Protein AF-A0A7V6XK12-F1 (afdb_monomer)

Solvent-accessible surface area (backbone atoms only — not comparable to full-atom values): 16814 Å² total; per-residue (Å²): 139,78,84,86,84,86,80,90,87,80,82,87,82,75,88,86,79,76,94,76,84,83,86,74,92,72,81,77,65,84,75,70,48,75,64,56,51,50,56,52,49,53,57,46,53,54,44,57,72,46,73,78,42,92,51,61,40,81,75,47,76,50,75,48,76,26,97,96,39,45,35,33,45,33,34,33,26,44,71,93,52,94,51,42,43,41,32,44,33,34,68,78,81,69,47,75,42,73,49,93,56,47,37,64,50,43,85,68,45,77,81,39,86,50,36,37,33,24,44,26,42,28,42,83,66,68,78,28,36,31,48,56,26,36,40,38,39,35,48,60,88,72,82,72,93,76,80,68,96,76,66,68,49,48,72,47,80,42,85,42,69,42,55,48,76,55,68,48,58,26,25,31,85,79,90,53,47,34,30,48,56,42,75,45,72,42,68,47,37,40,33,40,35,38,42,58,84,59,76,91,49,70,55,37,60,30,31,41,36,38,48,43,76,91,74,44,25,40,38,37,38,32,53,45,30,44,81,43,58,90,64,48,71,58,64,60,50,85,44,96,72,31,86,53,44,69,39,37,32,64,46,79,52,91,56,22,30,34,40,40,35,29,47,68,59,87,64,29,23,35,33,57,47,74,43,52,48,99,85,55,34,11,29,43,35,42,40,53,45,74,65,129

Foldseek 3Di:
DDDDDDDDDDDDDDDDDDDDDDDDPPPPDDDDDPVRVVVVVVVVVVCVLCVPPVFKDWPDWDWDDADPWIKIWTWIDGHPDPFIWTWIATPVVRDIFTFPDGRAWDWDDDPHPFWTKIWHQADPVRQWGFWTWIWIWGADDDDDPPPDDDGRTDTDIGWDWAQLQDKDKGKHPPVFAKEFQDWAADQFWIKTWIDTPDDQDFIAAIWMWHADPVQQKIKIKGAQYDYDCVRVPDQWDDNPRHPFFDIWGWDDDPRIIIIITHTPDSQKIWTKDWGADPVSIIMIIIGIDHDD

pLDDT: mean 76.72, std 20.19, range [25.33, 96.69]

Secondary structure (DSSP, 8-state):
------------------------------PPPHHHHHHHHHHHHHHHHHHT-TTEEEEEEEEEEETTEEEEEEEEEETT-S-EEEEEEETTT--EEE----TT-EEEEEEETTEEEEEEEEETTTTEEEEEEEEEEEE--S--TT-----SEEEEEEEPPEETTS-EEEBB--SPPEEEEEEEEETTEEEEEEEESSS---SPBPEEEEEETTTTEEEEEESSEEE-TTTS-SSEE--TT-SSEEEEEEEEETTEEEEEEEES-SSEEEEEEEEE-TTS-EEEEEEEEE--

Structure (mmCIF, N/CA/C/O backbone):
data_AF-A0A7V6XK12-F1
#
_entry.id   AF-A0A7V6XK12-F1
#
loop_
_atom_site.group_PDB
_atom_site.id
_atom_site.type_symbol
_atom_site.label_atom_id
_atom_site.label_alt_id
_atom_site.label_comp_id
_atom_site.label_asym_id
_atom_site.label_entity_id
_atom_site.label_seq_id
_atom_site.pdbx_PDB_ins_code
_atom_site.Cartn_x
_atom_site.Cartn_y
_atom_site.Cartn_z
_atom_site.occupancy
_atom_site.B_iso_or_equiv
_atom_site.auth_seq_id
_atom_site.auth_comp_id
_atom_site.auth_asym_id
_atom_site.auth_atom_id
_atom_site.pdbx_PDB_model_num
ATOM 1 N N . MET A 1 1 ? -74.853 0.567 61.789 1.00 37.50 1 MET A N 1
ATOM 2 C CA . MET A 1 1 ? -73.473 0.049 61.656 1.00 37.50 1 MET A CA 1
ATOM 3 C C . MET A 1 1 ? -72.980 0.447 60.274 1.00 37.50 1 MET A C 1
ATOM 5 O O . MET A 1 1 ? -73.609 0.016 59.325 1.00 37.50 1 MET A O 1
ATOM 9 N N . SER A 1 2 ? -71.990 1.301 60.039 1.00 37.00 2 SER A N 1
ATOM 10 C CA . SER A 1 2 ? -71.159 2.208 60.846 1.00 37.00 2 SER A CA 1
ATOM 11 C C . SER A 1 2 ? -71.009 3.487 59.991 1.00 37.00 2 SER A C 1
ATOM 13 O O . SER A 1 2 ? -70.807 3.385 58.787 1.00 37.00 2 SER A O 1
ATOM 15 N N . THR A 1 3 ? -71.272 4.698 60.482 1.00 34.50 3 THR A N 1
ATOM 16 C CA . THR A 1 3 ? -70.448 5.419 61.473 1.00 34.50 3 THR A CA 1
ATOM 17 C C . THR A 1 3 ? -69.052 5.658 60.873 1.00 34.50 3 THR A C 1
ATOM 19 O O . THR A 1 3 ? -68.245 4.744 60.828 1.00 34.50 3 THR A O 1
ATOM 22 N N . VAL A 1 4 ? -68.860 6.782 60.168 1.00 30.05 4 VAL A N 1
ATOM 23 C CA . VAL A 1 4 ? -68.274 8.025 60.723 1.00 30.05 4 VAL A CA 1
ATOM 24 C C . VAL A 1 4 ? -66.751 7.933 60.807 1.00 30.05 4 VAL A C 1
ATOM 26 O O . VAL A 1 4 ? -66.241 7.275 61.697 1.00 30.05 4 VAL A O 1
ATOM 29 N N . GLN A 1 5 ? -66.049 8.653 59.927 1.00 38.03 5 GLN A N 1
ATOM 30 C CA . GLN A 1 5 ? -65.134 9.753 60.279 1.00 38.03 5 GLN A CA 1
ATOM 31 C C . GLN A 1 5 ? -64.436 10.254 59.000 1.00 38.03 5 GLN A C 1
ATOM 33 O O . GLN A 1 5 ? -63.748 9.500 58.332 1.00 38.03 5 GLN A O 1
ATOM 38 N N . LYS A 1 6 ? -64.805 11.440 58.499 1.00 36.31 6 LYS A N 1
ATOM 39 C CA . LYS A 1 6 ? -64.271 12.763 58.889 1.00 36.31 6 LYS A CA 1
ATOM 40 C C . LYS A 1 6 ? -62.912 13.025 58.207 1.00 36.31 6 LYS A C 1
ATOM 42 O O . LYS A 1 6 ? -61.968 12.312 58.492 1.00 36.31 6 LYS A O 1
ATOM 47 N N . ILE A 1 7 ? -62.783 13.933 57.234 1.00 33.38 7 ILE A N 1
ATOM 48 C CA . ILE A 1 7 ? -63.047 15.393 57.219 1.00 33.38 7 ILE A CA 1
ATOM 49 C C . ILE A 1 7 ? -61.702 16.140 57.149 1.00 33.38 7 ILE A C 1
ATOM 51 O O . ILE A 1 7 ? -60.830 15.854 57.959 1.00 33.38 7 ILE A O 1
ATOM 55 N N . LEU A 1 8 ? -61.657 17.158 56.268 1.00 27.97 8 LEU A N 1
ATOM 56 C CA . LEU A 1 8 ? -60.787 18.355 56.287 1.00 27.97 8 LEU A CA 1
ATOM 57 C C . LEU A 1 8 ? -59.283 18.107 56.039 1.00 27.97 8 LEU A C 1
ATOM 59 O O . LEU A 1 8 ? -58.682 17.252 56.664 1.00 27.97 8 LEU A O 1
ATOM 63 N N . VAL A 1 9 ? -58.575 18.819 55.158 1.00 33.38 9 VAL A N 1
ATOM 64 C CA . VAL A 1 9 ? -58.544 20.251 54.772 1.00 33.38 9 VAL A CA 1
ATOM 65 C C . VAL A 1 9 ? -57.933 20.297 53.351 1.00 33.38 9 VAL A C 1
ATOM 67 O O . VAL A 1 9 ? -57.049 19.495 53.085 1.00 33.38 9 VAL A O 1
ATOM 70 N N . GLY A 1 10 ? -58.262 21.129 52.361 1.00 29.41 10 GLY A N 1
ATOM 71 C CA . GLY A 1 10 ? -59.138 22.285 52.154 1.00 29.41 10 GLY A CA 1
ATOM 72 C C . GLY A 1 10 ? -59.176 22.529 50.625 1.00 29.41 10 GLY A C 1
ATOM 73 O O . GLY A 1 10 ? -58.250 22.151 49.916 1.00 29.41 10 GLY A O 1
ATOM 74 N N . ILE A 1 11 ? -60.293 22.912 50.006 1.00 30.64 11 ILE A N 1
ATOM 75 C CA . ILE A 1 11 ? -60.916 24.242 50.068 1.00 30.64 11 ILE A CA 1
ATOM 76 C C . ILE A 1 11 ? -59.957 25.338 49.589 1.00 30.64 11 ILE A C 1
ATOM 78 O O . ILE A 1 11 ? -59.041 25.723 50.304 1.00 30.64 11 ILE A O 1
ATOM 82 N N . LEU A 1 12 ? -60.306 25.831 48.391 1.00 25.72 12 LEU A N 1
ATOM 83 C CA . LEU A 1 12 ? -60.288 27.227 47.951 1.00 25.72 12 LEU A CA 1
ATOM 84 C C . LEU A 1 12 ? -58.946 27.964 48.017 1.00 25.72 12 LEU A C 1
ATOM 86 O O . LEU A 1 12 ? -58.482 28.333 49.087 1.00 25.72 12 LEU A O 1
ATOM 90 N N . CYS A 1 13 ? -58.455 28.394 46.855 1.00 27.58 13 CYS A N 1
ATOM 91 C CA . CYS A 1 13 ? -58.761 29.744 46.368 1.00 27.58 13 CYS A CA 1
ATOM 92 C C . CYS A 1 13 ? -57.967 30.075 45.089 1.00 27.58 13 CYS A C 1
ATOM 94 O O . CYS A 1 13 ? -56.748 29.972 45.090 1.00 27.58 13 CYS A O 1
ATOM 96 N N . VAL A 1 14 ? -58.688 30.600 44.083 1.00 30.58 14 VAL A N 1
ATOM 97 C CA . VAL A 1 14 ? -58.272 31.748 43.240 1.00 30.58 14 VAL A CA 1
ATOM 98 C C . VAL A 1 14 ? -57.271 31.391 42.117 1.00 30.58 14 VAL A C 1
ATOM 100 O O . VAL A 1 14 ? -56.084 31.239 42.351 1.00 30.58 14 VAL A O 1
ATOM 103 N N . PHE A 1 15 ? -57.670 31.119 40.865 1.00 29.75 15 PHE A N 1
ATOM 104 C CA . PHE A 1 15 ? -58.188 32.066 39.854 1.00 29.75 15 PHE A CA 1
ATOM 105 C C . PHE A 1 15 ? -58.223 33.541 40.265 1.00 29.75 15 PHE A C 1
ATOM 107 O O . PHE A 1 15 ? -58.959 33.876 41.182 1.00 29.75 15 PHE A O 1
ATOM 114 N N . ILE A 1 16 ? -57.556 34.388 39.460 1.00 30.09 16 ILE A N 1
ATOM 115 C CA . ILE A 1 16 ? -57.303 35.848 39.561 1.00 30.09 16 ILE A CA 1
ATOM 116 C C . ILE A 1 16 ? -55.869 36.054 40.082 1.00 30.09 16 ILE A C 1
ATOM 118 O O . ILE A 1 16 ? -55.590 35.796 41.240 1.00 30.09 16 ILE A O 1
ATOM 122 N N . ILE A 1 17 ? -54.861 36.381 39.273 1.00 37.00 17 ILE A N 1
ATOM 123 C CA . ILE A 1 17 ? -54.653 37.570 38.425 1.00 37.00 17 ILE A CA 1
ATOM 124 C C . ILE A 1 17 ? -53.772 37.079 37.2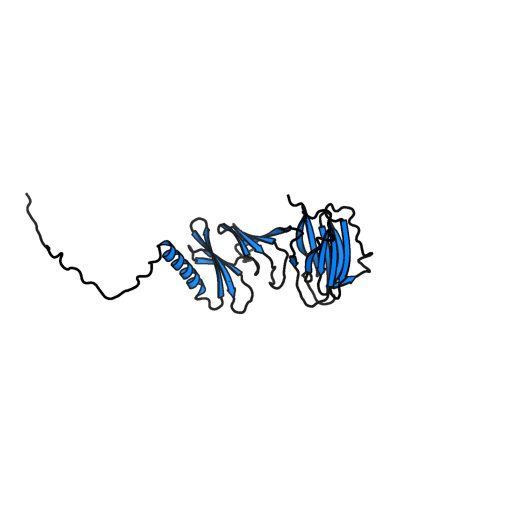51 1.00 37.00 17 ILE A C 1
ATOM 126 O O . ILE A 1 17 ? -52.789 36.385 37.472 1.00 37.00 17 ILE A O 1
ATOM 130 N N . GLY A 1 18 ? -54.120 37.248 35.978 1.00 25.33 18 GLY A N 1
ATOM 131 C CA . GLY A 1 18 ? -54.352 38.541 35.353 1.00 25.33 18 GLY A CA 1
ATOM 132 C C . GLY A 1 18 ? -53.028 39.048 34.776 1.00 25.33 18 GLY A C 1
ATOM 133 O O . GLY A 1 18 ? -52.087 39.313 35.508 1.00 25.33 18 GLY A O 1
ATOM 134 N N . MET A 1 19 ? -52.975 39.122 33.448 1.00 35.50 19 MET A N 1
ATOM 135 C CA . MET A 1 19 ? -52.169 40.059 32.665 1.00 35.50 19 MET A CA 1
ATOM 136 C C . MET A 1 19 ? -51.241 40.979 33.477 1.00 35.50 19 MET A C 1
ATOM 138 O O . MET A 1 19 ? -51.697 41.978 34.020 1.00 35.50 19 MET A O 1
ATOM 142 N N . PHE A 1 20 ? -49.937 40.718 33.429 1.00 32.12 20 PHE A N 1
ATOM 143 C CA . PHE A 1 20 ? -48.958 41.787 33.286 1.00 32.12 20 PHE A CA 1
ATOM 144 C C . PHE A 1 20 ? -47.906 41.345 32.280 1.00 32.12 20 PHE A C 1
ATOM 146 O O . PHE A 1 20 ? -47.199 40.356 32.452 1.00 32.12 20 PHE A O 1
ATOM 153 N N . ALA A 1 21 ? -47.875 42.089 31.184 1.00 31.78 21 ALA A N 1
ATOM 154 C CA . ALA A 1 21 ? -46.765 42.117 30.270 1.00 31.78 21 ALA A CA 1
ATOM 155 C C . ALA A 1 21 ? -45.489 42.611 30.976 1.00 31.78 21 ALA A C 1
ATOM 157 O O . ALA A 1 21 ? -45.550 43.423 31.898 1.00 31.78 21 ALA A O 1
ATOM 158 N N . ASN A 1 22 ? -44.370 42.203 30.380 1.00 33.81 22 ASN A N 1
ATOM 159 C CA . ASN A 1 22 ? -43.043 42.818 30.378 1.00 33.81 22 ASN A CA 1
ATOM 160 C C . ASN A 1 22 ? -41.994 42.467 31.446 1.00 33.81 22 ASN A C 1
ATOM 162 O O . ASN A 1 22 ? -42.183 42.575 32.652 1.00 33.81 22 ASN A O 1
ATOM 166 N N . SER A 1 23 ? -40.802 42.222 30.878 1.00 37.25 23 SER A N 1
ATOM 167 C CA . SER A 1 23 ? -39.479 41.959 31.457 1.00 37.25 23 SER A CA 1
ATOM 168 C C . SER A 1 23 ? -39.390 40.592 32.140 1.00 37.25 23 SER A C 1
ATOM 170 O O . SER A 1 23 ? -40.028 40.348 33.147 1.00 37.25 23 SER A O 1
ATOM 172 N N . TYR A 1 24 ? -38.686 39.591 31.624 1.00 33.72 24 TYR A N 1
ATOM 173 C CA . TYR A 1 24 ? -37.398 39.592 30.947 1.00 33.72 24 TYR A CA 1
ATOM 174 C C . TYR A 1 24 ? -37.423 38.537 29.839 1.00 33.72 24 TYR A C 1
ATOM 176 O O . TYR A 1 24 ? -37.879 37.417 30.060 1.00 33.72 24 TYR A O 1
ATOM 184 N N . GLY A 1 25 ? -36.914 38.880 28.655 1.00 30.56 25 GLY A N 1
ATOM 185 C CA . GLY A 1 25 ? -36.597 37.898 27.626 1.00 30.56 25 GLY A CA 1
ATOM 186 C C . GLY A 1 25 ? -35.455 37.010 28.108 1.00 30.56 25 GLY A C 1
ATOM 187 O O . GLY A 1 25 ? -34.296 37.263 27.796 1.00 30.56 25 GLY A O 1
ATOM 188 N N . VAL A 1 26 ? -35.779 35.984 28.891 1.00 30.14 26 VAL A N 1
ATOM 189 C CA . VAL A 1 26 ? -34.913 34.821 29.027 1.00 30.14 26 VAL A CA 1
ATOM 190 C C . VAL A 1 26 ? -35.192 33.993 27.791 1.00 30.14 26 VAL A C 1
ATOM 192 O O . VAL A 1 26 ? -36.242 33.366 27.663 1.00 30.14 26 VAL A O 1
ATOM 195 N N . ASN A 1 27 ? -34.263 34.073 26.847 1.00 36.44 27 ASN A N 1
ATOM 196 C CA . ASN A 1 27 ? -34.179 33.169 25.720 1.00 36.44 27 ASN A CA 1
ATOM 197 C C . ASN A 1 27 ? -33.984 31.763 26.313 1.00 36.44 27 ASN A C 1
ATOM 199 O O . ASN A 1 27 ? -32.864 31.364 26.633 1.00 36.44 27 ASN A O 1
ATOM 203 N N . LEU A 1 28 ? -35.085 31.057 26.589 1.00 35.59 28 LEU A N 1
ATOM 204 C CA . LEU A 1 28 ? -35.067 29.628 26.866 1.00 35.59 28 LEU A CA 1
ATOM 205 C C . LEU A 1 28 ? -34.700 28.984 25.536 1.00 35.59 28 LEU A C 1
ATOM 207 O O . LEU A 1 28 ? -35.576 28.644 24.744 1.00 35.59 28 LEU A O 1
ATOM 211 N N . GLY A 1 29 ? -33.391 28.937 25.275 1.00 39.69 29 GLY A N 1
ATOM 212 C CA . GLY A 1 29 ? -32.827 28.250 24.127 1.00 39.69 29 GLY A CA 1
ATOM 213 C C . GLY A 1 29 ? -33.463 26.874 24.017 1.00 39.69 29 GLY A C 1
ATOM 214 O O . GLY A 1 29 ? -33.764 26.253 25.043 1.00 39.69 29 GLY A O 1
ATOM 215 N N . GLU A 1 30 ? -33.724 26.460 22.779 1.00 42.56 30 GLU A N 1
ATOM 216 C CA . GLU A 1 30 ? -34.315 25.167 22.452 1.00 42.56 30 GLU A CA 1
ATOM 217 C C . GLU A 1 30 ? -33.732 24.094 23.371 1.00 42.56 30 GLU A C 1
ATOM 219 O O . GLU A 1 30 ? -32.519 23.868 23.414 1.00 42.56 30 GLU A O 1
ATOM 224 N N . GLN A 1 31 ? -34.591 23.507 24.211 1.00 41.47 31 GLN A N 1
ATOM 225 C CA . GLN A 1 31 ? -34.144 22.434 25.076 1.00 41.47 31 GLN A CA 1
ATOM 226 C C . GLN A 1 31 ? -33.729 21.275 24.172 1.00 41.47 31 GLN A C 1
ATOM 228 O O . GLN A 1 31 ? -34.566 20.822 23.389 1.00 41.47 31 GLN A O 1
ATOM 233 N N . PRO A 1 32 ? -32.496 20.759 24.309 1.00 48.03 32 PRO A N 1
ATOM 234 C CA . PR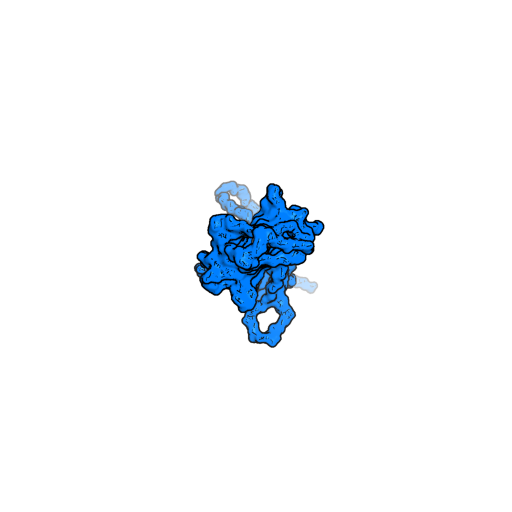O A 1 32 ? -32.062 19.632 23.512 1.00 48.03 32 PRO A CA 1
ATOM 235 C C . PRO A 1 32 ? -33.021 18.468 23.742 1.00 48.03 32 PRO A C 1
ATOM 237 O O . PRO A 1 32 ? -33.414 18.175 24.887 1.00 48.03 32 PRO A O 1
ATOM 240 N N . THR A 1 33 ? -33.413 17.847 22.640 1.00 55.56 33 THR A N 1
ATOM 241 C CA . THR A 1 33 ? -34.230 16.643 22.560 1.00 55.56 33 THR A CA 1
ATOM 242 C C . THR A 1 33 ? -33.625 15.525 23.414 1.00 55.56 33 THR A C 1
ATOM 244 O O . THR A 1 33 ? -32.446 15.542 23.772 1.00 55.56 33 THR A O 1
ATOM 247 N N . ALA A 1 34 ? -34.431 14.525 23.782 1.00 45.16 34 ALA A N 1
ATOM 248 C CA . ALA A 1 34 ? -33.945 13.382 24.561 1.00 45.16 34 ALA A CA 1
ATOM 249 C C . ALA A 1 34 ? -32.758 12.675 23.876 1.00 45.16 34 ALA A C 1
ATOM 251 O O . ALA A 1 34 ? -31.842 12.231 24.562 1.00 45.16 34 ALA A O 1
ATOM 252 N N . THR A 1 35 ? -32.746 12.651 22.541 1.00 44.78 35 THR A N 1
ATOM 253 C CA . THR A 1 35 ? -31.644 12.153 21.713 1.00 44.78 35 THR A CA 1
ATOM 254 C C . THR A 1 35 ? -30.385 13.006 21.882 1.00 44.78 35 THR A C 1
ATOM 256 O O . THR A 1 35 ? -29.339 12.471 22.230 1.00 44.78 35 THR A O 1
ATOM 259 N N . GLU A 1 36 ? -30.492 14.334 21.782 1.00 42.00 36 GLU A N 1
ATOM 260 C CA . GLU A 1 36 ? -29.356 15.255 21.960 1.00 42.00 36 GLU A CA 1
ATOM 261 C C . GLU A 1 36 ? -28.803 15.253 23.395 1.00 42.00 36 GLU A C 1
ATOM 263 O O . GLU A 1 36 ? -27.597 15.385 23.606 1.00 42.00 36 GLU A O 1
ATOM 268 N N . ARG A 1 37 ? -29.655 15.073 24.416 1.00 43.06 37 ARG A N 1
ATOM 269 C CA . ARG A 1 37 ? -29.194 14.893 25.808 1.00 43.06 37 ARG A CA 1
ATOM 270 C C . ARG A 1 37 ? -28.449 13.578 25.990 1.00 43.06 37 ARG A C 1
ATOM 272 O O . ARG A 1 37 ? -27.462 13.538 26.717 1.00 43.06 37 ARG A O 1
ATOM 279 N N . TYR A 1 38 ? -28.922 12.525 25.339 1.00 47.94 38 TYR A N 1
ATOM 280 C CA . TYR A 1 38 ? -28.360 11.188 25.445 1.00 47.94 38 TYR A CA 1
ATOM 281 C C . TYR A 1 38 ? -27.017 11.064 24.700 1.00 47.94 38 TYR A C 1
ATOM 283 O O . TYR A 1 38 ? -26.053 10.555 25.267 1.00 47.94 38 TYR A O 1
ATOM 291 N N . GLU A 1 39 ? -26.902 11.628 23.496 1.00 49.94 39 GLU A N 1
ATOM 292 C CA . GLU A 1 39 ? -25.632 11.756 22.758 1.00 49.94 39 GLU A CA 1
ATOM 293 C C . GLU A 1 39 ? -24.599 12.592 23.528 1.00 49.94 39 GLU A C 1
ATOM 295 O O . GLU A 1 39 ? -23.408 12.275 23.560 1.00 49.94 39 GLU A O 1
ATOM 300 N N . LYS A 1 40 ? -25.051 13.652 24.210 1.00 53.72 40 LYS A N 1
ATOM 301 C CA . LYS A 1 40 ? -24.182 14.490 25.044 1.00 53.72 40 LYS A CA 1
ATOM 302 C C . LYS A 1 40 ? -23.641 13.742 26.268 1.00 53.72 40 LYS A C 1
ATOM 304 O O . LYS A 1 40 ? -22.494 13.981 26.636 1.00 53.72 40 LYS A O 1
ATOM 309 N N . MET A 1 41 ? -24.425 12.842 26.866 1.00 52.56 41 MET A N 1
ATOM 310 C CA . MET A 1 41 ? -23.980 12.005 27.990 1.00 52.56 41 MET A CA 1
ATOM 311 C C . MET A 1 41 ? -22.920 10.984 27.562 1.00 52.56 41 MET A C 1
ATOM 313 O O . MET A 1 41 ? -21.908 10.855 28.235 1.00 52.56 41 MET A O 1
ATOM 317 N N . ILE A 1 42 ? -23.083 10.328 26.410 1.00 59.09 42 ILE A N 1
ATOM 318 C CA . ILE A 1 42 ? -22.128 9.315 25.927 1.00 59.09 42 ILE A CA 1
ATOM 319 C C . ILE A 1 42 ? -20.767 9.928 25.574 1.00 59.09 42 ILE A C 1
ATOM 321 O O . ILE A 1 42 ? -19.720 9.410 25.969 1.00 59.09 42 ILE A O 1
ATOM 325 N N . LYS A 1 43 ? -20.759 11.075 24.884 1.00 61.25 43 LYS A N 1
ATOM 326 C CA . LYS A 1 43 ? -19.513 11.808 24.602 1.00 61.25 43 LYS A CA 1
ATOM 327 C C . LYS A 1 43 ? -18.830 12.294 25.875 1.00 61.25 43 LYS A C 1
ATOM 329 O O . LYS A 1 43 ? -17.606 12.401 25.892 1.00 61.25 43 LYS A O 1
ATOM 334 N N . GLN A 1 44 ? -19.600 12.593 26.919 1.00 62.28 44 GLN A N 1
ATOM 335 C CA . GLN A 1 44 ? -19.059 12.929 28.228 1.00 62.28 44 GLN A CA 1
ATOM 336 C C . GLN A 1 44 ? -18.470 11.693 28.919 1.00 62.28 44 GLN A C 1
ATOM 338 O O . GLN A 1 44 ? -17.350 11.787 29.393 1.00 62.28 44 GLN A O 1
ATOM 343 N N . ASP A 1 45 ? -19.125 10.531 28.870 1.00 68.00 45 ASP A N 1
ATOM 344 C CA . ASP A 1 45 ? -18.602 9.281 29.441 1.00 68.00 45 ASP A CA 1
ATOM 345 C C . ASP A 1 45 ? -17.289 8.839 28.771 1.00 68.00 45 ASP A C 1
ATOM 347 O O . ASP A 1 45 ? -16.335 8.476 29.460 1.00 68.00 45 ASP A O 1
ATOM 351 N N . ILE A 1 46 ? -17.192 8.912 27.434 1.00 69.44 46 ILE A N 1
ATOM 352 C CA . ILE A 1 46 ? -15.918 8.670 26.732 1.00 69.44 46 ILE A CA 1
ATOM 353 C C . ILE A 1 46 ? -14.887 9.694 27.192 1.00 69.44 46 ILE A C 1
ATOM 355 O O . ILE A 1 46 ? -13.772 9.323 27.550 1.00 69.44 46 ILE A O 1
ATOM 359 N N . ARG A 1 47 ? -15.232 10.986 27.191 1.00 67.25 47 ARG A N 1
ATOM 360 C CA . ARG A 1 47 ? -14.298 12.021 27.638 1.00 67.25 47 ARG A CA 1
ATOM 361 C C . ARG A 1 47 ? -13.834 11.763 29.060 1.00 67.25 47 ARG A C 1
ATOM 363 O O . ARG A 1 47 ? -12.637 11.791 29.254 1.00 67.25 47 ARG A O 1
ATOM 370 N N . GLU A 1 48 ? -14.696 11.389 29.994 1.00 68.19 48 GLU A N 1
ATOM 371 C CA . GLU A 1 48 ? -14.333 11.040 31.371 1.00 68.19 48 GLU A CA 1
ATOM 372 C C . GLU A 1 48 ? -13.382 9.829 31.444 1.00 68.19 48 GLU A C 1
ATOM 374 O O . GLU A 1 48 ? -12.435 9.846 32.234 1.00 68.19 48 GLU A O 1
ATOM 379 N N . ILE A 1 49 ? -13.550 8.816 30.579 1.00 67.69 49 ILE A N 1
ATOM 380 C CA . ILE A 1 49 ? -12.611 7.681 30.457 1.00 67.69 49 ILE A CA 1
ATOM 381 C C . ILE A 1 49 ? -11.199 8.155 30.054 1.00 67.69 49 ILE A C 1
ATOM 383 O O . ILE A 1 49 ? -10.206 7.587 30.518 1.00 67.69 49 ILE A O 1
ATOM 387 N N . TYR A 1 50 ? -11.086 9.202 29.229 1.00 69.69 50 TYR A N 1
ATOM 388 C CA . TYR A 1 50 ? -9.800 9.745 28.763 1.00 69.69 50 TYR A CA 1
ATOM 389 C C . TYR A 1 50 ? -9.316 10.994 29.528 1.00 69.69 50 TYR A C 1
ATOM 391 O O . TYR A 1 50 ? -8.118 11.272 29.529 1.00 69.69 50 TYR A O 1
ATOM 399 N N . GLU A 1 51 ? -10.187 11.732 30.221 1.00 57.19 51 GLU A N 1
ATOM 400 C CA . GLU A 1 51 ? -9.905 13.006 30.911 1.00 57.19 51 GLU A CA 1
ATOM 401 C C . GLU A 1 51 ? -9.051 12.811 32.178 1.00 57.19 51 GLU A C 1
ATOM 403 O O . GLU A 1 51 ? -8.482 13.772 32.692 1.00 57.19 51 GLU A O 1
ATOM 408 N N . GLY A 1 52 ? -8.846 11.567 32.626 1.00 56.22 52 GLY A N 1
ATOM 409 C CA . GLY A 1 52 ? -7.851 11.201 33.644 1.00 56.22 52 GLY A CA 1
ATOM 410 C C . GLY A 1 52 ? -6.482 10.781 33.091 1.00 56.22 52 GLY A C 1
ATOM 411 O O . GLY A 1 52 ? -5.544 10.583 33.864 1.00 56.22 52 GLY A O 1
ATOM 412 N N . ILE A 1 53 ? -6.340 10.629 31.771 1.00 61.94 53 ILE A N 1
ATOM 413 C CA . ILE A 1 53 ? -5.142 10.072 31.136 1.00 61.94 53 ILE A CA 1
ATOM 414 C C . ILE A 1 53 ? -4.459 11.181 30.338 1.00 61.94 53 ILE A C 1
ATOM 416 O O . ILE A 1 53 ? -4.698 11.378 29.148 1.00 61.94 53 ILE A O 1
ATOM 420 N N . SER A 1 54 ? -3.586 11.928 31.019 1.00 57.28 54 SER A N 1
ATOM 421 C CA . SER A 1 54 ? -2.989 13.194 30.560 1.00 57.28 54 SER A CA 1
ATOM 422 C C . SER A 1 54 ? -2.287 13.158 29.200 1.00 57.28 54 SER A C 1
ATOM 424 O O . SER A 1 54 ? -1.982 14.222 28.658 1.00 57.28 54 SER A O 1
ATOM 426 N N . ASN A 1 55 ? -2.021 11.971 28.654 1.00 72.75 55 ASN A N 1
ATOM 427 C CA . ASN A 1 55 ? -1.164 11.757 27.496 1.00 72.75 55 ASN A CA 1
ATOM 428 C C . ASN A 1 55 ? -1.924 11.439 26.207 1.00 72.75 55 ASN A C 1
ATOM 430 O O . ASN A 1 55 ? -1.263 11.237 25.199 1.00 72.75 55 ASN A O 1
ATOM 434 N N . TYR A 1 56 ? -3.258 11.429 26.191 1.00 76.12 56 TYR A N 1
ATOM 435 C CA . TYR A 1 56 ? -4.021 11.174 24.963 1.00 76.12 56 TYR A CA 1
ATOM 436 C C . TYR A 1 56 ? -4.756 12.416 24.472 1.00 76.12 56 TYR A C 1
ATOM 438 O O . TYR A 1 56 ? -5.172 13.286 25.242 1.00 76.12 56 TYR A O 1
ATOM 446 N N . LYS A 1 57 ? -4.924 12.483 23.155 1.00 82.75 57 LYS A N 1
ATOM 447 C CA . LYS A 1 57 ? -5.826 13.383 22.449 1.00 82.75 57 LYS A CA 1
ATOM 448 C C . LYS A 1 57 ? -6.765 12.522 21.614 1.00 82.75 57 LYS A C 1
ATOM 450 O O . LYS A 1 57 ? -6.317 11.826 20.706 1.00 82.75 57 LYS A O 1
ATOM 455 N N . ILE A 1 58 ? -8.059 12.593 21.906 1.00 84.69 58 ILE A N 1
ATOM 456 C CA . ILE A 1 58 ? -9.081 11.992 21.049 1.00 84.69 58 ILE A CA 1
ATOM 457 C C . ILE A 1 58 ? -9.101 12.766 19.727 1.00 84.69 58 ILE A C 1
ATOM 459 O O . ILE A 1 58 ? -9.180 13.998 19.725 1.00 84.69 58 ILE A O 1
ATOM 463 N N . ILE A 1 59 ? -8.982 12.040 18.620 1.00 85.81 59 ILE A N 1
ATOM 464 C CA . ILE A 1 59 ? -9.091 12.574 17.262 1.00 85.81 59 ILE A CA 1
ATOM 465 C C . ILE A 1 59 ? -10.527 12.423 16.772 1.00 85.81 59 ILE A C 1
ATOM 467 O O . ILE A 1 59 ? -11.083 13.389 16.260 1.00 85.81 59 ILE A O 1
ATOM 471 N N . ASP A 1 60 ? -11.102 11.231 16.932 1.00 87.44 60 ASP A N 1
ATOM 472 C CA . ASP A 1 60 ? -12.414 10.886 16.391 1.00 87.44 60 ASP A CA 1
ATOM 473 C C . ASP A 1 60 ? -13.096 9.783 17.213 1.00 87.44 60 ASP A C 1
ATOM 475 O O . ASP A 1 60 ? -12.420 9.033 17.927 1.00 87.44 60 ASP A O 1
ATOM 479 N N . ILE A 1 61 ? -14.424 9.710 17.136 1.00 88.06 61 ILE A N 1
ATOM 480 C CA . ILE A 1 61 ? -15.265 8.735 17.840 1.00 88.06 61 ILE A CA 1
ATOM 481 C C . ILE A 1 61 ? -16.395 8.303 16.905 1.00 88.06 61 ILE A C 1
ATOM 483 O O . ILE A 1 61 ? -17.245 9.124 16.565 1.00 88.06 61 ILE A O 1
ATOM 487 N N . GLU A 1 62 ? -16.463 7.008 16.607 1.00 90.75 62 GLU A N 1
ATOM 488 C CA . GLU A 1 62 ? -17.572 6.390 15.874 1.00 90.75 62 GLU A CA 1
ATOM 489 C C . GLU A 1 62 ? -18.361 5.461 16.811 1.00 90.75 62 GLU A C 1
ATOM 491 O O . GLU A 1 62 ? -17.836 4.464 17.313 1.00 90.75 62 GLU A O 1
ATOM 496 N N . GLU A 1 63 ? -19.623 5.792 17.088 1.00 90.69 63 GLU A N 1
ATOM 497 C CA . GLU A 1 63 ? -20.489 5.039 18.006 1.00 90.69 63 GLU A CA 1
ATOM 498 C C . GLU A 1 63 ? -21.345 4.014 17.256 1.00 90.69 63 GLU A C 1
ATOM 500 O O . GLU A 1 63 ? -21.944 4.319 16.227 1.00 90.69 63 GLU A O 1
ATOM 505 N N . PHE A 1 64 ? -21.481 2.803 17.800 1.00 89.94 64 PHE A N 1
ATOM 506 C CA . PHE A 1 64 ? -22.300 1.761 17.179 1.00 89.94 64 PHE A CA 1
ATOM 507 C C . PHE A 1 64 ? -22.890 0.777 18.196 1.00 89.94 64 PHE A C 1
ATOM 509 O O . PHE A 1 64 ? -22.495 0.699 19.363 1.00 89.94 64 PHE A O 1
ATOM 516 N N . LYS A 1 65 ? -23.895 0.013 17.757 1.00 88.00 65 LYS A N 1
ATOM 517 C CA . LYS A 1 65 ? -24.521 -1.040 18.564 1.00 88.00 65 LYS A CA 1
ATOM 518 C C . LYS A 1 65 ? -23.883 -2.389 18.234 1.00 88.00 65 LYS A C 1
ATOM 520 O O . LYS A 1 65 ? -23.863 -2.774 17.071 1.00 88.00 65 LYS A O 1
ATOM 525 N N . GLY A 1 66 ? -23.437 -3.111 19.259 1.00 81.31 66 GLY A N 1
ATOM 526 C CA . GLY A 1 66 ? -22.848 -4.445 19.136 1.00 81.31 66 GLY A CA 1
ATOM 527 C C . GLY A 1 66 ? -23.526 -5.426 20.088 1.00 81.31 66 GLY A C 1
ATOM 528 O O . GLY A 1 66 ? -23.631 -5.159 21.284 1.00 81.31 66 GLY A O 1
ATOM 529 N N . GLY A 1 67 ? -24.070 -6.530 19.576 1.00 80.75 67 GLY A N 1
ATOM 530 C CA . GLY A 1 67 ? -24.870 -7.466 20.376 1.00 80.75 67 GLY A CA 1
ATOM 531 C C . GLY A 1 67 ? -25.918 -6.769 21.269 1.00 80.75 67 GLY A C 1
ATOM 532 O O . GLY A 1 67 ? -26.816 -6.069 20.785 1.00 80.75 67 GLY A O 1
ATOM 533 N N . SER A 1 68 ? -25.801 -6.962 22.588 1.00 78.75 68 SER A N 1
ATOM 534 C CA . SER A 1 68 ? -26.643 -6.317 23.612 1.00 78.75 68 SER A CA 1
ATOM 535 C C . SER A 1 68 ? -26.074 -5.013 24.188 1.00 78.75 68 SER A C 1
ATOM 537 O O . SER A 1 68 ? -26.765 -4.357 24.968 1.00 78.75 68 SER A O 1
ATOM 539 N N . SER A 1 69 ? -24.846 -4.637 23.830 1.00 81.44 69 SER A N 1
ATOM 540 C CA . SER A 1 69 ? -24.124 -3.487 24.384 1.00 81.44 69 SER A CA 1
ATOM 541 C C . SER A 1 69 ? -23.972 -2.360 23.357 1.00 81.44 69 SER A C 1
ATOM 543 O O . SER A 1 69 ? -24.260 -2.501 22.165 1.00 81.44 69 SER A O 1
ATOM 545 N N . LYS A 1 70 ? -23.551 -1.189 23.834 1.00 88.12 70 LYS A N 1
ATOM 546 C CA . LYS A 1 70 ? -23.105 -0.089 22.974 1.00 88.12 70 LYS A CA 1
ATOM 547 C C . LYS A 1 70 ? -21.588 -0.065 22.954 1.00 88.12 70 LYS A C 1
ATOM 549 O O . LYS A 1 70 ? -20.965 -0.335 23.982 1.00 88.12 70 LYS A O 1
ATOM 554 N N . PHE A 1 71 ? -21.030 0.322 21.818 1.00 89.88 71 PHE A N 1
ATOM 555 C CA . PHE A 1 71 ? -19.597 0.433 21.610 1.00 89.88 71 PHE A CA 1
ATOM 556 C C . PHE A 1 71 ? -19.240 1.783 20.998 1.00 89.88 71 PHE A C 1
ATOM 558 O O . PHE A 1 71 ? -20.073 2.435 20.365 1.00 89.88 71 PHE A O 1
ATOM 565 N N . ALA A 1 72 ? -17.988 2.181 21.178 1.00 91.19 72 ALA A N 1
ATOM 566 C CA . ALA A 1 72 ? -17.378 3.270 20.439 1.00 91.19 72 ALA A CA 1
ATOM 567 C C . ALA A 1 72 ? -16.015 2.834 19.912 1.00 91.19 72 ALA A C 1
ATOM 569 O O . ALA A 1 72 ? -15.213 2.258 20.647 1.00 91.19 72 ALA A O 1
ATOM 570 N N . LEU A 1 73 ? -15.750 3.131 18.648 1.00 92.62 73 LEU A N 1
ATOM 571 C CA . LEU A 1 73 ? -14.424 3.055 18.065 1.00 92.62 73 LEU A CA 1
ATOM 572 C C . LEU A 1 73 ? -13.782 4.437 18.183 1.00 92.62 73 LEU A C 1
ATOM 574 O O . LEU A 1 73 ? -14.227 5.397 17.557 1.00 92.62 73 LEU A O 1
ATOM 578 N N . VAL A 1 74 ? -12.756 4.548 19.018 1.00 90.44 74 VAL A N 1
ATOM 579 C CA . VAL A 1 74 ? -12.114 5.818 19.355 1.00 90.44 74 VAL A CA 1
ATOM 580 C C . VAL A 1 74 ? -10.747 5.879 18.692 1.00 90.44 74 VAL A C 1
ATOM 582 O O . VAL A 1 74 ? -9.873 5.054 18.954 1.00 90.44 74 VAL A O 1
ATOM 585 N N . LYS A 1 75 ? -10.538 6.886 17.849 1.00 90.50 75 LYS A N 1
ATOM 586 C CA . LYS A 1 75 ? -9.230 7.208 17.278 1.00 90.50 75 LYS A CA 1
ATOM 587 C C . LYS A 1 75 ? -8.501 8.137 18.240 1.00 90.50 75 LYS A C 1
ATOM 589 O O . LYS A 1 75 ? -8.963 9.254 18.484 1.00 90.50 75 LYS A O 1
ATOM 594 N N . VAL A 1 76 ? -7.360 7.714 18.774 1.00 87.12 76 VAL A N 1
ATOM 595 C CA . VAL A 1 76 ? -6.585 8.496 19.754 1.00 87.12 76 VAL A CA 1
ATOM 596 C C . VAL A 1 76 ? -5.142 8.686 19.311 1.00 87.12 76 VAL A C 1
ATOM 598 O O . VAL A 1 76 ? -4.549 7.804 18.702 1.00 87.12 76 VAL A O 1
ATOM 601 N N . LYS A 1 77 ? -4.567 9.840 19.648 1.00 86.25 77 LYS A N 1
ATOM 602 C CA . LYS A 1 77 ? -3.157 10.192 19.437 1.00 86.25 77 LYS A CA 1
ATOM 603 C C . LYS A 1 77 ? -2.482 10.425 20.781 1.00 86.25 77 LYS A C 1
ATOM 605 O O . LYS A 1 77 ? -3.034 11.143 21.620 1.00 86.25 77 LYS A O 1
ATOM 610 N N . TYR A 1 78 ? -1.299 9.854 20.992 1.00 79.38 78 TYR A N 1
ATOM 611 C CA . TYR A 1 78 ? -0.500 10.176 22.173 1.00 79.38 78 TYR A CA 1
ATOM 612 C C . TYR A 1 78 ? 0.111 11.573 22.036 1.00 79.38 78 TYR A C 1
ATOM 614 O O . TYR A 1 78 ? 0.539 11.994 20.963 1.00 79.38 78 TYR A O 1
ATOM 622 N N . LYS A 1 79 ? 0.164 12.328 23.132 1.00 68.94 79 LYS A N 1
ATOM 623 C CA . LYS A 1 79 ? 0.832 13.630 23.169 1.00 68.94 79 LYS A CA 1
ATOM 624 C C . LYS A 1 79 ? 2.332 13.432 22.960 1.00 68.94 79 LYS A C 1
ATOM 626 O O . LYS A 1 79 ? 2.988 12.822 23.797 1.00 68.94 79 LYS A O 1
ATOM 631 N N . GLY A 1 80 ? 2.854 14.004 21.878 1.00 68.06 80 GLY A N 1
ATOM 632 C CA . GLY A 1 80 ? 4.270 13.917 21.509 1.00 68.06 80 GLY A CA 1
ATOM 633 C C . GLY A 1 80 ? 4.603 12.780 20.543 1.00 68.06 80 GLY A C 1
ATOM 634 O O . GLY A 1 80 ? 5.741 12.711 20.098 1.00 68.06 80 GLY A O 1
ATOM 635 N N . ASP A 1 81 ? 3.627 11.938 20.203 1.00 72.88 81 ASP A N 1
ATOM 636 C CA . ASP A 1 81 ? 3.714 11.001 19.084 1.00 72.88 81 ASP A CA 1
ATOM 637 C C . ASP A 1 81 ? 2.986 11.609 17.883 1.00 72.88 81 ASP A C 1
ATOM 639 O O . ASP A 1 81 ? 2.048 12.385 18.088 1.00 72.88 81 ASP A O 1
ATOM 643 N N . ASP A 1 82 ? 3.395 11.286 16.658 1.00 72.12 82 ASP A N 1
ATOM 644 C CA . ASP A 1 82 ? 2.641 11.637 15.454 1.00 72.12 82 ASP A CA 1
ATOM 645 C C . ASP A 1 82 ? 1.593 10.600 15.065 1.00 72.12 82 ASP A C 1
ATOM 647 O O . ASP A 1 82 ? 0.619 10.935 14.374 1.00 72.12 82 ASP A O 1
ATOM 651 N N . ASP A 1 83 ? 1.719 9.407 15.631 1.00 78.62 83 ASP A N 1
ATOM 652 C CA . ASP A 1 83 ? 0.860 8.277 15.358 1.00 78.62 83 ASP A CA 1
ATOM 653 C C . ASP A 1 83 ? -0.443 8.309 16.150 1.00 78.62 83 ASP A C 1
ATOM 655 O O . ASP A 1 83 ? -0.580 8.899 17.227 1.00 78.62 83 ASP A O 1
ATOM 659 N N . TYR A 1 84 ? -1.436 7.635 15.583 1.00 84.12 84 TYR A N 1
ATOM 660 C CA . TYR A 1 84 ? -2.692 7.349 16.247 1.00 84.12 84 TYR A CA 1
ATOM 661 C C . TYR A 1 84 ? -2.950 5.854 16.266 1.00 84.12 84 TYR A C 1
ATOM 663 O O . TYR A 1 84 ? -2.470 5.109 15.415 1.00 84.12 84 TYR A O 1
ATOM 671 N N . LEU A 1 85 ? -3.779 5.442 17.210 1.00 87.38 85 LEU A N 1
ATOM 672 C CA . LEU A 1 85 ? -4.301 4.092 17.306 1.00 87.38 85 LEU A CA 1
ATOM 673 C C . LEU A 1 85 ? -5.821 4.130 17.408 1.00 87.38 85 LEU A C 1
ATOM 675 O O . LEU A 1 85 ? -6.423 5.175 17.678 1.00 87.38 85 LEU A O 1
ATOM 679 N N . TYR A 1 86 ? -6.424 2.970 17.190 1.00 90.62 86 TYR A N 1
ATOM 680 C CA . TYR A 1 86 ? -7.846 2.753 17.387 1.00 90.62 86 TYR A CA 1
ATOM 681 C C . TYR A 1 86 ? -8.070 1.945 18.665 1.00 90.62 86 TYR A C 1
ATOM 683 O O . TYR A 1 86 ? -7.467 0.888 18.840 1.00 90.62 86 TYR A O 1
ATOM 691 N N . GLU A 1 87 ? -8.941 2.431 19.546 1.00 90.62 87 GLU A N 1
ATOM 692 C CA . GLU A 1 87 ? -9.423 1.696 20.716 1.00 90.62 87 GLU A CA 1
ATOM 693 C C . GLU A 1 87 ? -10.904 1.375 20.540 1.00 90.62 87 GLU A C 1
ATOM 695 O O . GLU A 1 87 ? -11.709 2.257 20.239 1.00 90.62 87 GLU A O 1
ATOM 700 N N . LEU A 1 88 ? -11.277 0.118 20.751 1.00 91.12 88 LEU A N 1
ATOM 701 C CA . LEU A 1 88 ? -12.669 -0.273 20.900 1.00 91.12 88 LEU A CA 1
ATOM 702 C C . LEU A 1 88 ? -13.061 -0.144 22.374 1.00 91.12 88 LEU A C 1
ATOM 704 O O . LEU A 1 88 ? -12.429 -0.740 23.246 1.00 91.12 88 LEU A O 1
ATOM 708 N N . VAL A 1 89 ? -14.105 0.632 22.645 1.00 88.75 89 VAL A N 1
ATOM 709 C CA . VAL A 1 89 ? -14.636 0.888 23.986 1.00 88.75 89 VAL A CA 1
ATOM 710 C C . VAL A 1 89 ? -16.013 0.253 24.108 1.00 88.75 89 VAL A C 1
ATOM 712 O O . VAL A 1 89 ? -16.897 0.536 23.300 1.00 88.75 89 VAL A O 1
ATOM 715 N N . ASN A 1 90 ? -16.219 -0.572 25.131 1.00 85.62 90 ASN A N 1
ATOM 716 C CA . ASN A 1 90 ? -17.525 -1.136 25.468 1.00 85.62 90 ASN A CA 1
ATOM 717 C C . ASN A 1 90 ? -18.157 -0.329 26.608 1.00 85.62 90 ASN A C 1
ATOM 719 O O . ASN A 1 90 ? -17.612 -0.250 27.706 1.00 85.62 90 ASN A O 1
ATOM 723 N N . PHE A 1 91 ? -19.334 0.254 26.381 1.00 82.44 91 PHE A N 1
ATOM 724 C CA . PHE A 1 91 ? -20.010 1.060 27.405 1.00 82.44 91 PHE A CA 1
ATOM 725 C C . PHE A 1 91 ? -20.630 0.233 28.534 1.00 82.44 91 PHE A C 1
ATOM 727 O O . PHE A 1 91 ? -20.864 0.765 29.617 1.00 82.44 91 PHE A O 1
ATOM 734 N N . GLY A 1 92 ? -20.925 -1.047 28.291 1.00 78.50 92 GLY A N 1
ATOM 735 C CA . GLY A 1 92 ? -21.572 -1.916 29.274 1.00 78.50 92 GLY A CA 1
ATOM 736 C C . GLY A 1 92 ? -20.657 -2.257 30.448 1.00 78.50 92 GLY A C 1
ATOM 737 O O . GLY A 1 92 ? -21.076 -2.170 31.599 1.00 78.50 92 GLY A O 1
ATOM 738 N N . ASP A 1 93 ? -19.405 -2.612 30.157 1.00 79.44 93 ASP A N 1
ATOM 739 C CA . ASP A 1 93 ? -18.400 -3.013 31.152 1.00 79.44 93 ASP A CA 1
ATOM 740 C C . ASP A 1 93 ? -17.231 -2.020 31.287 1.00 79.44 93 ASP A C 1
ATOM 742 O O . ASP A 1 93 ? -16.361 -2.206 32.137 1.00 79.44 93 ASP A O 1
ATOM 746 N N . LYS A 1 94 ? -17.231 -0.941 30.492 1.00 75.31 94 LYS A N 1
ATOM 747 C CA . LYS A 1 94 ? -16.195 0.105 30.449 1.00 75.31 94 LYS A CA 1
ATOM 748 C C . LYS A 1 94 ? -14.804 -0.415 30.059 1.00 75.31 94 LYS A C 1
ATOM 750 O O . LYS A 1 94 ? -13.798 0.219 30.386 1.00 75.31 94 LYS A O 1
ATOM 755 N N . THR A 1 95 ? -14.727 -1.553 29.371 1.00 81.06 95 THR A N 1
ATOM 756 C CA . THR A 1 95 ? -13.462 -2.104 28.866 1.00 81.06 95 THR A CA 1
ATOM 757 C C . THR A 1 95 ? -12.963 -1.350 27.634 1.00 81.06 95 THR A C 1
ATOM 759 O O . THR A 1 95 ? -13.735 -0.717 26.907 1.00 81.06 95 THR A O 1
ATOM 762 N N . ARG A 1 96 ? -11.640 -1.400 27.428 1.00 85.38 96 ARG A N 1
ATOM 763 C CA . ARG A 1 96 ? -10.942 -0.792 26.293 1.00 85.38 96 ARG A CA 1
ATOM 764 C C . ARG A 1 96 ? -9.971 -1.779 25.682 1.00 85.38 96 ARG A C 1
ATOM 766 O O . ARG A 1 96 ? -9.210 -2.424 26.403 1.00 85.38 96 ARG A O 1
ATOM 773 N N . GLU A 1 97 ? -9.967 -1.842 24.363 1.00 86.94 97 GLU A N 1
ATOM 774 C CA . GLU A 1 97 ? -9.137 -2.771 23.610 1.00 86.94 97 GLU A CA 1
ATOM 775 C C . GLU A 1 97 ? -8.438 -2.030 22.478 1.00 86.94 97 GLU A C 1
ATOM 777 O O . GLU A 1 97 ? -9.090 -1.483 21.591 1.00 86.94 97 GLU A O 1
ATOM 782 N N . VAL A 1 98 ? -7.106 -2.008 22.502 1.00 87.00 98 VAL A N 1
ATOM 783 C CA . VAL A 1 98 ? -6.315 -1.441 21.406 1.00 87.00 98 VAL A CA 1
ATOM 784 C C . VAL A 1 98 ? -6.391 -2.387 20.215 1.00 87.00 98 VAL A C 1
ATOM 786 O O . VAL A 1 98 ? -6.050 -3.568 20.328 1.00 87.00 98 VAL A O 1
ATOM 789 N N . LEU A 1 99 ? -6.822 -1.867 19.071 1.00 89.25 99 LEU A N 1
ATOM 790 C CA . LEU A 1 99 ? -6.864 -2.623 17.832 1.00 89.25 99 LEU A CA 1
ATOM 791 C C . LEU A 1 99 ? -5.469 -2.653 17.190 1.00 89.25 99 LEU A C 1
ATOM 793 O O . LEU A 1 99 ? -4.814 -1.611 17.117 1.00 89.25 99 LEU A O 1
ATOM 797 N N . PRO A 1 100 ? -5.015 -3.807 16.674 1.00 87.31 100 PRO A N 1
ATOM 798 C CA . PRO A 1 100 ? -3.718 -3.959 16.006 1.00 87.31 100 PRO A CA 1
ATOM 799 C C . PRO A 1 100 ? -3.676 -3.340 14.590 1.00 87.31 100 PRO A C 1
ATOM 801 O O . PRO A 1 100 ? -3.140 -3.937 13.662 1.00 87.31 100 PRO A O 1
ATOM 804 N N . ILE A 1 101 ? -4.245 -2.146 14.404 1.00 87.31 101 ILE A N 1
ATOM 805 C CA . ILE A 1 101 ? -4.402 -1.477 13.106 1.00 87.31 101 ILE A CA 1
ATOM 806 C C . ILE A 1 101 ? -3.371 -0.346 12.951 1.00 87.31 101 ILE A C 1
ATOM 808 O O . ILE A 1 101 ? -3.197 0.431 13.892 1.00 87.31 101 ILE A O 1
ATOM 812 N N . PRO A 1 102 ? -2.692 -0.214 11.791 1.00 80.81 102 PRO A N 1
ATOM 813 C CA . PRO A 1 102 ? -1.649 0.795 11.605 1.00 80.81 102 PRO A CA 1
ATOM 814 C C . PRO A 1 102 ? -2.138 2.241 11.730 1.00 80.81 102 PRO A C 1
ATOM 816 O O . PRO A 1 102 ? -3.252 2.592 11.313 1.00 80.81 102 PRO A O 1
ATOM 819 N N . SER A 1 103 ? -1.246 3.103 12.220 1.00 76.19 103 SER A N 1
ATOM 820 C CA . SER A 1 103 ? -1.375 4.558 12.175 1.00 76.19 103 SER A CA 1
ATOM 821 C C . SER A 1 103 ? -1.375 5.015 10.710 1.00 76.19 103 SER A C 1
ATOM 823 O O . SER A 1 103 ? -0.385 4.921 9.998 1.00 76.19 103 SER A O 1
ATOM 825 N N 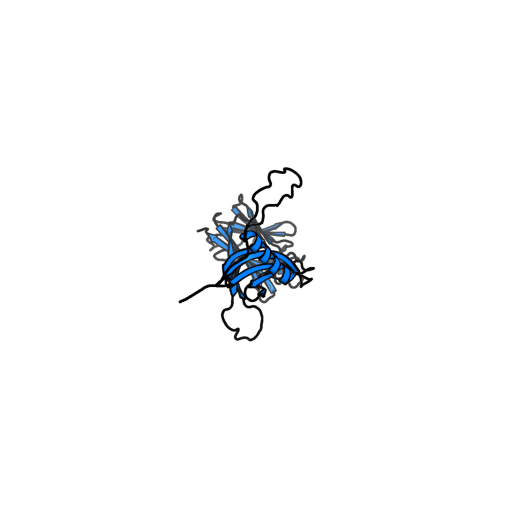. GLY A 1 104 ? -2.526 5.463 10.212 1.00 78.62 104 GLY A N 1
ATOM 826 C CA . GLY A 1 104 ? -2.734 5.789 8.790 1.00 78.62 104 GLY A CA 1
ATOM 827 C C . GLY A 1 104 ? -4.021 5.212 8.204 1.00 78.62 104 GLY A C 1
ATOM 828 O O . GLY A 1 104 ? -4.435 5.628 7.127 1.00 78.62 104 GLY A O 1
ATOM 829 N N . SER A 1 105 ? -4.670 4.307 8.932 1.00 87.56 105 SER A N 1
ATOM 830 C CA . SER A 1 105 ? -5.892 3.646 8.485 1.00 87.56 105 SER A CA 1
ATOM 831 C C . SER A 1 105 ? -7.145 4.509 8.686 1.00 87.56 105 SER A C 1
ATOM 833 O O . SER A 1 105 ? -7.265 5.249 9.667 1.00 87.56 105 SER A O 1
ATOM 835 N N . ALA A 1 106 ? -8.098 4.397 7.767 1.00 89.62 106 ALA A N 1
ATOM 836 C CA . ALA A 1 106 ? -9.429 4.988 7.843 1.00 89.62 106 ALA A CA 1
ATOM 837 C C . ALA A 1 106 ? -10.480 3.885 8.008 1.00 89.62 106 ALA A C 1
ATOM 839 O O . ALA A 1 106 ? -10.308 2.785 7.491 1.00 89.62 106 ALA A O 1
ATOM 840 N N . ILE A 1 107 ? -11.563 4.169 8.733 1.00 91.50 107 ILE A N 1
ATOM 841 C CA . ILE A 1 107 ? -12.660 3.210 8.911 1.00 91.50 107 ILE A CA 1
ATOM 842 C C . ILE A 1 107 ? -13.359 3.030 7.559 1.00 91.50 107 ILE A C 1
ATOM 844 O O . ILE A 1 107 ? -13.793 4.011 6.959 1.00 91.50 107 ILE A O 1
ATOM 848 N N . GLU A 1 108 ? -13.457 1.788 7.090 1.00 93.00 108 GLU A N 1
ATOM 849 C CA . GLU A 1 108 ? -14.228 1.425 5.896 1.00 93.00 108 GLU A CA 1
ATOM 850 C C . GLU A 1 108 ? -15.636 0.975 6.297 1.00 93.00 108 GLU A C 1
ATOM 852 O O . GLU A 1 108 ? -16.634 1.460 5.771 1.00 93.00 108 GLU A O 1
ATOM 857 N N . GLU A 1 109 ? -15.711 0.035 7.242 1.00 94.38 109 GLU A N 1
ATOM 858 C CA . GLU A 1 109 ? -16.949 -0.643 7.610 1.00 94.38 109 GLU A CA 1
ATOM 859 C C . GLU A 1 109 ? -16.891 -1.118 9.067 1.00 94.38 109 GLU A C 1
ATOM 861 O O . GLU A 1 109 ? -15.924 -1.747 9.504 1.00 94.38 109 GLU A O 1
ATOM 866 N N . ILE A 1 110 ? -17.972 -0.885 9.812 1.00 93.06 110 ILE A N 1
ATOM 867 C CA . ILE A 1 110 ? -18.200 -1.470 11.136 1.00 93.06 110 ILE A CA 1
ATOM 868 C C . ILE A 1 110 ? -19.364 -2.452 11.007 1.00 93.06 110 ILE A C 1
ATOM 870 O O . ILE A 1 110 ? -20.522 -2.036 10.969 1.00 93.06 110 ILE A O 1
ATOM 874 N N . ARG A 1 111 ? -19.082 -3.761 10.941 1.00 90.00 111 ARG A N 1
ATOM 875 C CA . ARG A 1 111 ? -20.157 -4.774 10.909 1.00 90.00 111 ARG A CA 1
ATOM 876 C C . ARG A 1 111 ? -20.715 -5.043 12.297 1.00 90.00 111 ARG A C 1
ATOM 878 O O . ARG A 1 111 ? -21.926 -5.164 12.457 1.00 90.00 111 ARG A O 1
ATOM 885 N N . ASN A 1 112 ? -19.827 -5.201 13.276 1.00 89.56 112 ASN A N 1
ATOM 886 C CA . ASN A 1 112 ? -20.131 -5.373 14.698 1.00 89.56 112 ASN A CA 1
ATOM 887 C C . ASN A 1 112 ? -18.836 -5.254 15.529 1.00 89.56 112 ASN A C 1
ATOM 889 O O . ASN A 1 112 ? -17.755 -5.033 14.989 1.00 89.56 112 ASN A O 1
ATOM 893 N N . GLU A 1 113 ? -18.928 -5.440 16.844 1.00 88.81 113 GLU A N 1
ATOM 894 C CA . GLU A 1 113 ? -17.818 -5.304 17.799 1.00 88.81 113 GLU A CA 1
ATOM 895 C C . GLU A 1 113 ? -16.695 -6.344 17.646 1.00 88.81 113 GLU A C 1
ATOM 897 O O . GLU A 1 113 ? -15.654 -6.238 18.297 1.00 88.81 113 GLU A O 1
ATOM 902 N N . ASN A 1 114 ? -16.909 -7.363 16.812 1.00 90.12 114 ASN A N 1
ATOM 903 C CA . ASN A 1 114 ? -15.975 -8.457 16.562 1.00 90.12 114 ASN A CA 1
ATOM 904 C C . ASN A 1 114 ? -15.377 -8.414 15.153 1.00 90.12 114 ASN A C 1
ATOM 906 O O . ASN A 1 114 ? -14.501 -9.223 14.853 1.00 90.12 114 ASN A O 1
ATOM 910 N N . TYR A 1 115 ? -15.861 -7.522 14.285 1.00 91.50 115 TYR A N 1
ATOM 911 C CA . TYR A 1 115 ? -15.424 -7.435 12.898 1.00 91.50 115 TYR A CA 1
ATOM 912 C C . TYR A 1 115 ? -15.500 -5.989 12.397 1.00 91.50 115 TYR A C 1
ATOM 914 O O . TYR A 1 115 ? -16.586 -5.430 12.190 1.00 91.50 115 TYR A O 1
ATOM 922 N N . LEU A 1 116 ? -14.323 -5.404 12.191 1.00 94.25 116 LEU A N 1
ATOM 923 C CA . LEU A 1 116 ? -14.114 -4.017 11.777 1.00 94.25 116 LEU A CA 1
ATOM 924 C C . LEU A 1 116 ? -13.184 -4.011 10.560 1.00 94.25 116 LEU A C 1
ATOM 926 O O . LEU A 1 116 ? -12.161 -4.693 10.585 1.00 94.25 116 LEU A O 1
ATOM 930 N N . ARG A 1 117 ? -13.501 -3.249 9.513 1.00 94.81 117 ARG A N 1
ATOM 931 C CA . ARG A 1 117 ? -12.655 -3.127 8.315 1.00 94.81 117 ARG A CA 1
ATOM 932 C C . ARG A 1 117 ? -12.128 -1.707 8.183 1.00 94.81 117 ARG A C 1
ATOM 934 O O . ARG A 1 117 ? -12.854 -0.734 8.407 1.00 94.81 117 ARG A O 1
ATOM 941 N N . PHE A 1 118 ? -10.858 -1.603 7.816 1.00 94.12 118 PHE A N 1
ATOM 942 C CA . PHE A 1 118 ? -10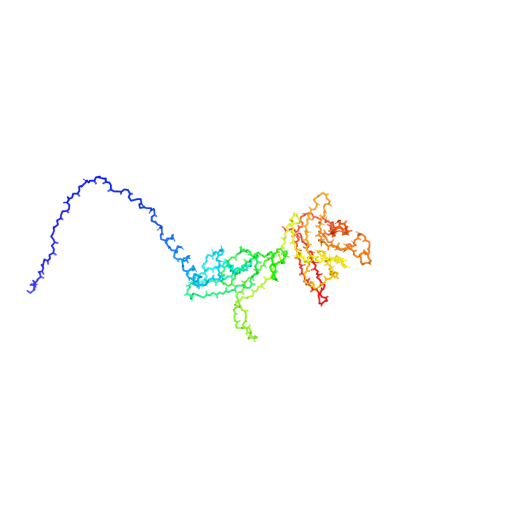.161 -0.340 7.627 1.00 94.12 118 PHE A CA 1
ATOM 943 C C . PHE A 1 118 ? -9.490 -0.308 6.257 1.00 94.12 118 PHE A C 1
ATOM 945 O O . PHE A 1 118 ? -8.883 -1.297 5.857 1.00 94.12 118 PHE A O 1
ATOM 952 N N . VAL A 1 119 ? -9.520 0.838 5.578 1.00 92.44 119 VAL A N 1
ATOM 953 C CA . VAL A 1 119 ? -8.616 1.107 4.453 1.00 92.44 119 VAL A CA 1
ATOM 954 C C . VAL A 1 119 ? -7.305 1.636 5.019 1.00 92.44 119 VAL A C 1
ATOM 956 O O . VAL A 1 119 ? -7.296 2.641 5.731 1.00 92.44 119 VAL A O 1
ATOM 959 N N . SER A 1 120 ? -6.196 0.987 4.691 1.00 86.94 120 SER A N 1
ATOM 960 C CA . SER A 1 120 ? -4.866 1.318 5.197 1.00 86.94 120 SER A CA 1
ATOM 961 C C . SER A 1 120 ? -3.959 1.812 4.077 1.00 86.94 120 SER A C 1
ATOM 963 O O . SER A 1 120 ? -3.867 1.179 3.031 1.00 86.94 120 SER A O 1
ATOM 965 N N . TYR A 1 121 ? -3.249 2.914 4.335 1.00 83.50 121 TYR A N 1
ATOM 966 C CA . TYR A 1 121 ? -2.255 3.515 3.425 1.00 83.50 121 TYR A CA 1
ATOM 967 C C . TYR A 1 121 ? -0.835 3.509 4.007 1.00 83.50 121 TYR A C 1
ATOM 969 O O . TYR A 1 121 ? 0.103 4.032 3.409 1.00 83.50 121 TYR A O 1
ATOM 977 N N . LYS A 1 122 ? -0.668 2.927 5.199 1.00 75.50 122 LYS A N 1
ATOM 978 C CA . LYS A 1 122 ? 0.607 2.853 5.915 1.00 75.50 122 LYS A CA 1
ATOM 979 C C . LYS A 1 122 ? 0.822 1.474 6.522 1.00 75.50 122 LYS A C 1
ATOM 981 O O . LYS A 1 122 ? -0.137 0.779 6.874 1.00 75.50 122 LYS A O 1
ATOM 986 N N . GLU A 1 123 ? 2.084 1.090 6.665 1.00 66.50 123 GLU A N 1
ATOM 987 C CA . GLU A 1 123 ? 2.493 -0.023 7.527 1.00 66.50 123 GLU A CA 1
ATOM 988 C C . GLU A 1 123 ? 3.233 0.512 8.757 1.00 66.50 123 GLU A C 1
ATOM 990 O O . GLU A 1 123 ? 3.768 1.613 8.699 1.00 66.50 123 GLU A O 1
ATOM 995 N N . PRO A 1 124 ? 3.272 -0.216 9.885 1.00 54.97 124 PRO A N 1
ATOM 996 C CA . PRO A 1 124 ? 4.169 0.116 10.985 1.00 54.97 124 PRO A CA 1
ATOM 997 C C . PRO A 1 124 ? 5.622 -0.220 10.593 1.00 54.97 124 PRO A C 1
ATOM 999 O O . PRO A 1 124 ? 5.861 -1.357 10.174 1.00 54.97 124 PRO A O 1
ATOM 1002 N N . PRO A 1 125 ? 6.607 0.680 10.795 1.00 57.62 125 PRO A N 1
ATOM 1003 C CA . PRO A 1 125 ? 6.508 2.048 11.332 1.00 57.62 125 PRO A CA 1
ATOM 1004 C C . PRO A 1 125 ? 5.881 3.075 10.366 1.00 57.62 125 PRO A C 1
ATOM 1006 O O . PRO A 1 125 ? 6.081 3.023 9.158 1.00 57.62 125 PRO A O 1
ATOM 1009 N N . SER A 1 126 ? 5.162 4.058 10.921 1.00 59.28 126 SER A N 1
ATOM 1010 C CA . SER A 1 126 ? 4.251 4.986 10.219 1.00 59.28 126 SER A CA 1
ATOM 1011 C C . SER A 1 126 ? 4.852 5.915 9.161 1.00 59.28 126 SER A C 1
ATOM 1013 O O . SER A 1 126 ? 4.122 6.665 8.501 1.00 59.28 126 SER A O 1
ATOM 1015 N N . ASN A 1 127 ? 6.170 5.900 8.993 1.00 67.56 127 ASN A N 1
ATOM 1016 C CA . ASN A 1 127 ? 6.870 6.613 7.933 1.00 67.56 127 ASN A CA 1
ATOM 1017 C C . ASN A 1 127 ? 6.900 5.836 6.606 1.00 67.56 127 ASN A C 1
ATOM 1019 O O . ASN A 1 127 ? 7.401 6.367 5.620 1.00 67.56 127 ASN A O 1
ATOM 1023 N N . ILE A 1 128 ? 6.374 4.608 6.567 1.00 77.12 128 ILE A N 1
ATOM 1024 C CA . ILE A 1 128 ? 6.322 3.790 5.355 1.00 77.12 128 ILE A CA 1
ATOM 1025 C C . ILE A 1 128 ? 4.949 3.934 4.706 1.00 77.12 128 ILE A C 1
ATOM 1027 O O . ILE A 1 128 ? 3.933 3.491 5.256 1.00 77.12 128 ILE A O 1
ATOM 1031 N N . ASN A 1 129 ? 4.933 4.513 3.508 1.00 81.19 129 ASN A N 1
ATOM 1032 C CA . ASN A 1 129 ? 3.755 4.492 2.657 1.00 81.19 129 ASN A CA 1
ATOM 1033 C C . ASN A 1 129 ? 3.624 3.098 2.047 1.00 81.19 129 ASN A C 1
ATOM 1035 O O . ASN A 1 129 ? 4.594 2.510 1.560 1.00 81.19 129 ASN A O 1
ATOM 1039 N N . THR A 1 130 ? 2.417 2.557 2.064 1.00 84.44 130 THR A N 1
ATOM 1040 C CA . THR A 1 130 ? 2.114 1.290 1.403 1.00 84.44 130 THR A CA 1
ATOM 1041 C C . THR A 1 130 ? 0.977 1.489 0.431 1.00 84.44 130 THR A C 1
ATOM 1043 O O . THR A 1 130 ? 0.169 2.411 0.569 1.00 84.44 130 THR A O 1
ATOM 1046 N N . PHE A 1 131 ? 0.920 0.606 -0.554 1.00 88.25 131 PHE A N 1
ATOM 1047 C CA . PHE A 1 131 ? -0.201 0.587 -1.464 1.00 88.25 131 PHE A CA 1
ATOM 1048 C C . PHE A 1 131 ? -1.494 0.315 -0.684 1.00 88.25 131 PHE A C 1
ATOM 1050 O O . PHE A 1 131 ? -1.465 -0.483 0.259 1.00 88.25 131 PHE A O 1
ATOM 1057 N N . PRO A 1 132 ? -2.619 0.960 -1.037 1.00 90.12 132 PRO A N 1
ATOM 1058 C CA . PRO A 1 132 ? -3.870 0.777 -0.319 1.00 90.12 132 PRO A CA 1
ATOM 1059 C C . PRO A 1 132 ? -4.256 -0.703 -0.187 1.00 90.12 132 PRO A C 1
ATOM 1061 O O . PRO A 1 132 ? -4.215 -1.466 -1.154 1.00 90.12 132 PRO A O 1
ATOM 1064 N N . TYR A 1 133 ? -4.664 -1.098 1.018 1.00 91.06 133 TYR A N 1
ATOM 1065 C CA . TYR A 1 133 ? -5.175 -2.436 1.322 1.00 91.06 133 TYR A CA 1
ATOM 1066 C C . TYR A 1 133 ? -6.288 -2.364 2.371 1.00 91.06 133 TYR A C 1
ATOM 1068 O O . TYR A 1 133 ? -6.378 -1.393 3.128 1.00 91.06 133 TYR A O 1
ATOM 1076 N N . ILE A 1 134 ? -7.132 -3.394 2.434 1.00 92.56 134 ILE A N 1
ATOM 1077 C CA . ILE A 1 134 ? -8.108 -3.552 3.513 1.00 92.56 134 ILE A CA 1
ATOM 1078 C C . ILE A 1 134 ? -7.467 -4.318 4.663 1.00 92.56 134 ILE A C 1
ATOM 1080 O O . ILE A 1 134 ? -6.966 -5.425 4.487 1.00 92.56 134 ILE A O 1
ATOM 1084 N N . ALA A 1 135 ? -7.498 -3.731 5.854 1.00 91.69 135 ALA A N 1
ATOM 1085 C CA . ALA A 1 135 ? -7.173 -4.393 7.105 1.00 91.69 135 ALA A CA 1
ATOM 1086 C C . ALA A 1 135 ? -8.471 -4.829 7.796 1.00 91.69 135 ALA A C 1
ATOM 1088 O O . ALA A 1 135 ? -9.193 -4.010 8.370 1.00 91.69 135 ALA A O 1
ATOM 1089 N N . GLU A 1 136 ? -8.764 -6.125 7.757 1.00 92.50 136 GLU A N 1
ATOM 1090 C CA . GLU A 1 136 ? -9.881 -6.721 8.483 1.00 92.50 136 GLU A CA 1
ATOM 1091 C C . GLU A 1 136 ? -9.444 -7.082 9.902 1.00 92.50 136 GLU A C 1
ATOM 1093 O O . GLU A 1 136 ? -8.632 -7.982 10.111 1.00 92.50 136 GLU A O 1
ATOM 1098 N N . CYS A 1 137 ? -9.984 -6.373 10.886 1.00 92.00 137 CYS A N 1
ATOM 1099 C CA . CYS A 1 137 ? -9.753 -6.600 12.303 1.00 92.00 137 CYS A CA 1
ATOM 1100 C C . CYS A 1 137 ? -10.828 -7.546 12.849 1.00 92.00 137 CYS A C 1
ATOM 1102 O O . CYS A 1 137 ? -11.993 -7.159 12.982 1.00 92.00 137 CYS A O 1
ATOM 1104 N N . ILE A 1 138 ? -10.444 -8.782 13.168 1.00 91.38 138 ILE A N 1
ATOM 1105 C CA . ILE A 1 138 ? -11.367 -9.847 13.582 1.00 91.38 138 ILE A CA 1
ATOM 1106 C C . ILE A 1 138 ? -11.047 -10.279 15.007 1.00 91.38 138 ILE A C 1
ATOM 1108 O O . ILE A 1 138 ? -9.901 -10.614 15.311 1.00 91.38 138 ILE A O 1
ATOM 1112 N N . ARG A 1 139 ? -12.055 -10.301 15.884 1.00 87.81 139 ARG A N 1
ATOM 1113 C CA . ARG A 1 139 ? -11.880 -10.745 17.268 1.00 87.81 139 ARG A CA 1
ATOM 1114 C C . ARG A 1 139 ? -11.556 -12.237 17.317 1.00 87.81 139 ARG A C 1
ATOM 1116 O O . ARG A 1 139 ? -12.253 -13.055 16.720 1.00 87.81 139 ARG A O 1
ATOM 1123 N N . ILE A 1 140 ? -10.533 -12.597 18.083 1.00 82.19 140 ILE A N 1
ATOM 1124 C CA . ILE A 1 140 ? -10.172 -13.987 18.345 1.00 82.19 140 ILE A CA 1
ATOM 1125 C C . ILE A 1 140 ? -11.180 -14.552 19.345 1.00 82.19 140 ILE A C 1
ATOM 1127 O O . ILE A 1 140 ? -11.140 -14.250 20.537 1.00 82.19 140 ILE A O 1
ATOM 1131 N N . SER A 1 141 ? -12.112 -15.372 18.864 1.00 64.56 141 SER A N 1
ATOM 1132 C CA . SER A 1 141 ? -12.961 -16.175 19.738 1.00 64.56 141 SER A CA 1
ATOM 1133 C C . SER A 1 141 ? -12.223 -17.472 20.091 1.00 64.56 141 SER A C 1
ATOM 1135 O O . SER A 1 141 ? -12.228 -18.407 19.290 1.00 64.56 141 SER A O 1
ATOM 1137 N N . ASN A 1 142 ? -11.625 -17.502 21.287 1.00 52.22 142 ASN A N 1
ATOM 1138 C CA . ASN A 1 142 ? -11.042 -18.638 22.029 1.00 52.22 142 ASN A CA 1
ATOM 1139 C C . ASN A 1 142 ? -9.515 -18.603 22.223 1.00 52.22 142 ASN A C 1
ATOM 1141 O O . ASN A 1 142 ? -8.754 -18.242 21.333 1.00 52.22 142 ASN A O 1
ATOM 1145 N N . GLU A 1 143 ? -9.144 -18.989 23.448 1.00 47.97 143 GLU A N 1
ATOM 1146 C CA . GLU A 1 143 ? -7.834 -19.000 24.108 1.00 47.97 143 GLU A CA 1
ATOM 1147 C C . GLU A 1 143 ? -6.641 -19.272 23.181 1.00 47.97 143 GLU A C 1
ATOM 1149 O O . GLU A 1 143 ? -6.560 -20.308 22.523 1.00 47.97 143 GLU A O 1
ATOM 1154 N N . ASP A 1 144 ? -5.679 -18.347 23.187 1.00 43.31 144 ASP A N 1
ATOM 1155 C CA . ASP A 1 144 ? -4.352 -18.545 22.609 1.00 43.31 144 ASP A CA 1
ATOM 1156 C C . ASP A 1 144 ? -3.685 -19.804 23.220 1.00 43.31 144 ASP A C 1
ATOM 1158 O O . ASP A 1 144 ? -3.411 -19.820 24.424 1.00 43.31 144 ASP A O 1
ATOM 1162 N N . PRO A 1 145 ? -3.365 -20.854 22.433 1.00 45.38 145 PRO A N 1
ATOM 1163 C CA . PRO A 1 145 ? -2.641 -22.021 22.929 1.00 45.38 145 PRO A CA 1
ATOM 1164 C C . PRO A 1 145 ? -1.160 -21.733 23.233 1.00 45.38 145 PRO A C 1
ATOM 1166 O O . PRO A 1 145 ? -0.456 -22.620 23.720 1.00 45.38 145 PRO A O 1
ATOM 1169 N N . LEU A 1 146 ? -0.656 -20.531 22.929 1.00 48.53 146 LEU A N 1
ATOM 1170 C CA . LEU A 1 146 ? 0.761 -20.175 23.023 1.00 48.53 146 LEU A CA 1
ATOM 1171 C C . LEU A 1 146 ? 1.095 -19.201 24.159 1.00 48.53 146 LEU A C 1
ATOM 1173 O O . LEU A 1 146 ? 2.270 -18.859 24.322 1.00 48.53 146 LEU A O 1
ATOM 1177 N N . GLY A 1 147 ? 0.118 -18.832 24.995 1.00 42.34 147 GLY A N 1
ATOM 1178 C CA . GLY A 1 147 ? 0.346 -18.181 26.288 1.00 42.34 147 GLY A CA 1
ATOM 1179 C C . GLY A 1 147 ? 1.162 -16.888 26.219 1.00 42.34 147 GLY A C 1
ATOM 1180 O O . GLY A 1 147 ? 1.887 -16.573 27.166 1.00 42.34 147 GLY A O 1
ATOM 1181 N N . LYS A 1 148 ? 1.081 -16.143 25.113 1.00 41.09 148 LYS A N 1
ATOM 1182 C CA . LYS A 1 148 ? 1.732 -14.837 24.983 1.00 41.09 148 LYS A CA 1
ATOM 1183 C C . LYS A 1 148 ? 0.652 -13.802 24.728 1.00 41.09 148 LYS A C 1
ATOM 1185 O O . LYS A 1 148 ? 0.256 -13.588 23.591 1.00 41.09 148 LYS A O 1
ATOM 1190 N N . GLU A 1 149 ? 0.200 -13.148 25.799 1.00 46.12 149 GLU A N 1
ATOM 1191 C CA . GLU A 1 149 ? -0.627 -11.941 25.719 1.00 46.12 149 GLU A CA 1
ATOM 1192 C C . GLU A 1 149 ? -0.125 -11.025 24.597 1.00 46.12 149 GLU A C 1
ATOM 1194 O O . GLU A 1 149 ? 0.970 -10.493 24.761 1.00 46.12 149 GLU A O 1
ATOM 1199 N N . LYS A 1 150 ? -0.901 -10.844 23.510 1.00 43.66 150 LYS A N 1
ATOM 1200 C CA . LYS A 1 150 ? -1.066 -9.587 22.743 1.00 43.66 150 LYS A CA 1
ATOM 1201 C C . LYS A 1 150 ? -2.318 -9.648 21.847 1.00 43.66 150 LYS A C 1
ATOM 1203 O O . LYS A 1 150 ? -2.257 -10.142 20.730 1.00 43.66 150 LYS A O 1
ATOM 1208 N N . GLY A 1 151 ? -3.409 -9.041 22.323 1.00 53.62 151 GLY A N 1
ATOM 1209 C CA . GLY A 1 151 ? -4.544 -8.587 21.507 1.00 53.62 151 GLY A CA 1
ATOM 1210 C C . GLY A 1 151 ? -5.692 -9.586 21.344 1.00 53.62 151 GLY A C 1
ATOM 1211 O O . GLY A 1 151 ? -5.503 -10.712 20.907 1.00 53.62 151 GLY A O 1
ATOM 1212 N N . ASN A 1 152 ? -6.918 -9.133 21.617 1.00 75.25 152 ASN A N 1
ATOM 1213 C CA . ASN A 1 152 ? -8.144 -9.892 21.353 1.00 75.25 152 ASN A CA 1
ATOM 1214 C C . ASN A 1 152 ? -8.523 -9.917 19.860 1.00 75.25 152 ASN A C 1
ATOM 1216 O O . ASN A 1 152 ? -9.617 -10.356 19.526 1.00 75.25 152 ASN A O 1
ATOM 1220 N N . PHE A 1 153 ? -7.658 -9.437 18.960 1.00 86.38 153 PHE A N 1
ATOM 1221 C CA . PHE A 1 153 ? -7.935 -9.276 17.534 1.00 86.38 153 PHE A CA 1
ATOM 1222 C C . PHE A 1 153 ? -6.759 -9.752 16.674 1.00 86.38 153 PHE A C 1
ATOM 1224 O O . PHE A 1 153 ? -5.602 -9.506 17.014 1.00 86.38 153 PHE A O 1
ATOM 1231 N N . ILE A 1 154 ? -7.063 -10.368 15.531 1.00 88.31 154 ILE A N 1
ATOM 1232 C CA . ILE A 1 154 ? -6.132 -10.566 14.411 1.00 88.31 154 ILE A CA 1
ATOM 1233 C C . ILE A 1 154 ? -6.433 -9.573 13.289 1.00 88.31 154 ILE A C 1
ATOM 1235 O O . ILE A 1 154 ? -7.573 -9.134 13.139 1.00 88.31 154 ILE A O 1
ATOM 1239 N N . VAL A 1 155 ? -5.418 -9.266 12.477 1.00 88.94 155 VAL A N 1
ATOM 1240 C CA . VAL A 1 155 ? -5.584 -8.497 11.236 1.00 88.94 155 VAL A CA 1
ATOM 1241 C C . VAL A 1 155 ? -5.348 -9.395 10.036 1.00 88.94 155 VAL A C 1
ATOM 1243 O O . VAL A 1 155 ? -4.279 -9.993 9.907 1.00 88.94 155 VAL A O 1
ATOM 1246 N N . ILE A 1 156 ? -6.327 -9.447 9.142 1.00 90.19 156 ILE A N 1
ATOM 1247 C CA . ILE A 1 156 ? -6.194 -10.041 7.814 1.00 90.19 156 ILE A CA 1
ATOM 1248 C C . ILE A 1 156 ? -6.053 -8.897 6.811 1.00 90.19 156 ILE A C 1
ATOM 1250 O O . ILE A 1 156 ? -6.798 -7.923 6.872 1.00 90.19 156 ILE A O 1
ATOM 1254 N N . LYS A 1 157 ? -5.064 -8.987 5.917 1.00 90.06 157 LYS A N 1
ATOM 1255 C CA . LYS A 1 157 ? -4.840 -7.993 4.861 1.00 90.06 157 LYS A CA 1
ATOM 1256 C C . LYS A 1 157 ? -5.450 -8.492 3.552 1.00 90.06 157 LYS A C 1
ATOM 1258 O O . LYS A 1 157 ? -5.098 -9.584 3.107 1.00 90.06 157 LYS A O 1
ATOM 1263 N N . GLU A 1 158 ? -6.306 -7.691 2.930 1.00 91.69 158 GLU A N 1
ATOM 1264 C CA . GLU A 1 158 ? -6.839 -7.936 1.587 1.00 91.69 158 GLU A CA 1
ATOM 1265 C C . GLU A 1 158 ? -6.370 -6.852 0.613 1.00 91.69 158 GLU A C 1
ATOM 1267 O O . GLU A 1 158 ? -6.369 -5.664 0.934 1.00 91.69 158 GLU A O 1
ATOM 1272 N N . ASP A 1 159 ? -5.991 -7.256 -0.598 1.00 91.62 159 ASP A N 1
ATOM 1273 C CA . ASP A 1 159 ? -5.497 -6.327 -1.615 1.00 91.62 159 ASP A CA 1
ATOM 1274 C C . ASP A 1 159 ? -6.626 -5.428 -2.141 1.00 91.62 159 ASP A C 1
ATOM 1276 O O . ASP A 1 159 ? -7.663 -5.926 -2.594 1.00 91.62 159 ASP A O 1
ATOM 1280 N N . ILE A 1 160 ? -6.392 -4.114 -2.193 1.00 92.00 160 ILE A N 1
ATOM 1281 C CA . ILE A 1 160 ? -7.222 -3.211 -2.994 1.00 92.00 160 ILE A CA 1
ATOM 1282 C C . ILE A 1 160 ? -6.609 -3.110 -4.382 1.00 92.00 160 ILE A C 1
ATOM 1284 O O . ILE A 1 160 ? -5.406 -2.903 -4.545 1.00 92.00 160 ILE A O 1
ATOM 1288 N N . TYR A 1 161 ? -7.468 -3.251 -5.385 1.00 92.75 161 TYR A N 1
ATOM 1289 C CA . TYR A 1 161 ? -7.128 -2.975 -6.768 1.00 92.75 161 TYR A CA 1
ATOM 1290 C C . TYR A 1 161 ? -7.712 -1.621 -7.140 1.00 92.75 161 TYR A C 1
ATOM 1292 O O . TYR A 1 161 ? -8.910 -1.404 -6.959 1.00 92.75 161 TYR A O 1
ATOM 1300 N N . VAL A 1 162 ? -6.870 -0.734 -7.650 1.00 92.69 162 VAL A N 1
ATOM 1301 C CA . VAL A 1 162 ? -7.260 0.598 -8.119 1.00 92.69 162 VAL A CA 1
ATOM 1302 C C . VAL A 1 162 ? -7.249 0.633 -9.641 1.00 92.69 162 VAL A C 1
ATOM 1304 O O . VAL A 1 162 ? -6.563 -0.175 -10.267 1.00 92.69 162 VAL A O 1
ATOM 1307 N N . ASP A 1 163 ? -8.010 1.548 -10.235 1.00 93.56 163 ASP A N 1
ATOM 1308 C CA . ASP A 1 163 ? -7.975 1.801 -11.680 1.00 93.56 163 ASP A CA 1
ATOM 1309 C C . ASP A 1 163 ? -6.539 2.113 -12.131 1.00 93.56 163 ASP A C 1
ATOM 1311 O O . ASP A 1 163 ? -5.809 2.809 -11.423 1.00 93.56 163 ASP A O 1
ATOM 1315 N N . ILE A 1 164 ? -6.118 1.613 -13.296 1.00 92.88 164 ILE A N 1
ATOM 1316 C CA . ILE A 1 164 ? -4.770 1.860 -13.822 1.00 92.88 164 ILE A CA 1
ATOM 1317 C C . ILE A 1 164 ? -4.442 3.346 -13.980 1.00 92.88 164 ILE A C 1
ATOM 1319 O O . ILE A 1 164 ? -3.279 3.718 -13.875 1.00 92.88 164 ILE A O 1
ATOM 1323 N N . LYS A 1 165 ? -5.452 4.200 -14.161 1.00 92.00 165 LYS A N 1
ATOM 1324 C CA . LYS A 1 165 ? -5.321 5.659 -14.279 1.00 92.00 165 LYS A CA 1
ATOM 1325 C C . LYS A 1 165 ? -5.159 6.358 -12.930 1.00 92.00 165 LYS A C 1
ATOM 1327 O O . LYS A 1 165 ? -4.946 7.567 -12.901 1.00 92.00 165 LYS A O 1
ATOM 1332 N N . GLN A 1 166 ? -5.299 5.641 -11.817 1.00 92.81 166 GLN A N 1
ATOM 1333 C CA . GLN A 1 166 ? -5.116 6.202 -10.487 1.00 92.81 166 GLN A CA 1
ATOM 1334 C C . GLN A 1 166 ? -3.634 6.194 -10.104 1.00 92.81 166 GLN A C 1
ATOM 1336 O O . GLN A 1 166 ? -3.019 5.133 -9.986 1.00 92.81 166 GLN A O 1
ATOM 1341 N N . THR A 1 167 ? -3.088 7.383 -9.849 1.00 93.06 167 THR A N 1
ATOM 1342 C CA . THR A 1 167 ? -1.736 7.557 -9.312 1.00 93.06 167 THR A CA 1
ATOM 1343 C C . THR A 1 167 ? -1.642 6.995 -7.893 1.00 93.06 167 THR A C 1
ATOM 1345 O O . THR A 1 167 ? -2.560 7.163 -7.080 1.00 93.06 167 THR A O 1
ATOM 1348 N N . ALA A 1 168 ? -0.524 6.345 -7.580 1.00 91.50 168 ALA A N 1
ATOM 1349 C CA . ALA A 1 168 ? -0.255 5.807 -6.253 1.00 91.50 168 ALA A CA 1
ATOM 1350 C C . ALA A 1 168 ? 1.215 5.961 -5.860 1.00 91.50 168 ALA A C 1
ATOM 1352 O O . ALA A 1 168 ? 2.107 5.922 -6.701 1.00 91.50 168 ALA A O 1
ATOM 1353 N N . GLU A 1 169 ? 1.459 6.067 -4.558 1.00 92.38 169 GLU A N 1
ATOM 1354 C CA . GLU A 1 169 ? 2.795 6.168 -3.976 1.00 92.38 169 GLU A CA 1
ATOM 1355 C C . GLU A 1 169 ? 2.993 5.065 -2.933 1.00 92.38 169 GLU A C 1
ATOM 1357 O O . GLU A 1 169 ? 2.071 4.725 -2.186 1.00 92.38 169 GLU A O 1
ATOM 1362 N N . TYR A 1 170 ? 4.194 4.496 -2.869 1.00 92.19 170 TYR A N 1
ATOM 1363 C CA . TYR A 1 170 ? 4.567 3.506 -1.860 1.00 92.19 170 TYR A CA 1
ATOM 1364 C C . TYR A 1 170 ? 6.073 3.523 -1.576 1.00 92.19 170 TYR A C 1
ATOM 1366 O O . TYR A 1 170 ? 6.861 4.130 -2.297 1.00 92.19 170 TYR A O 1
ATOM 1374 N N . GLY A 1 171 ? 6.480 2.819 -0.522 1.00 90.38 171 GLY A N 1
ATOM 1375 C CA . GLY A 1 171 ? 7.868 2.750 -0.081 1.00 90.38 171 GLY A CA 1
ATOM 1376 C C . GLY A 1 171 ? 8.214 3.843 0.926 1.00 90.38 171 GLY A C 1
ATOM 1377 O O . GLY A 1 171 ? 7.342 4.431 1.569 1.00 90.38 171 GLY A O 1
ATOM 1378 N N . THR A 1 172 ? 9.509 4.075 1.109 1.00 86.88 172 THR A N 1
ATOM 1379 C CA . THR A 1 172 ? 10.030 5.049 2.073 1.00 86.88 172 THR A CA 1
ATOM 1380 C C . THR A 1 172 ? 11.160 5.868 1.467 1.00 86.88 172 THR A C 1
ATOM 1382 O O . THR A 1 172 ? 12.051 5.328 0.808 1.00 86.88 172 THR A O 1
ATOM 1385 N N . ASP A 1 173 ? 11.171 7.166 1.769 1.00 84.31 173 ASP A N 1
ATOM 1386 C CA . ASP A 1 173 ? 12.360 7.995 1.589 1.00 84.31 173 ASP A CA 1
ATOM 1387 C C . ASP A 1 173 ? 13.261 7.809 2.811 1.00 84.31 173 ASP A C 1
ATOM 1389 O O . ASP A 1 173 ? 12.937 8.232 3.921 1.00 84.31 173 ASP A O 1
ATOM 1393 N N . ASN A 1 174 ? 14.369 7.101 2.628 1.00 77.00 174 ASN A N 1
ATOM 1394 C CA . ASN A 1 174 ? 15.389 6.925 3.659 1.00 77.00 174 ASN A CA 1
ATOM 1395 C C . ASN A 1 174 ? 16.673 7.710 3.339 1.00 77.00 174 ASN A C 1
ATOM 1397 O O . ASN A 1 174 ? 17.685 7.510 4.011 1.00 77.00 174 ASN A O 1
ATOM 1401 N N . GLY A 1 175 ? 16.658 8.563 2.306 1.00 80.31 175 GLY A N 1
ATOM 1402 C CA . GLY A 1 175 ? 17.825 9.291 1.807 1.00 80.31 175 GLY A CA 1
ATOM 1403 C C . GLY A 1 175 ? 18.920 8.420 1.174 1.00 80.31 175 GLY A C 1
ATOM 1404 O O . GLY A 1 175 ? 19.906 8.967 0.679 1.00 80.31 175 GLY A O 1
ATOM 1405 N N . ASN A 1 176 ? 18.778 7.091 1.160 1.00 85.06 176 ASN A N 1
ATOM 1406 C CA . ASN A 1 176 ? 19.764 6.182 0.582 1.00 85.06 176 ASN A CA 1
ATOM 1407 C C . ASN A 1 176 ? 19.483 5.958 -0.902 1.00 85.06 176 ASN A C 1
ATOM 1409 O O . ASN A 1 176 ? 18.332 5.875 -1.328 1.00 85.06 176 ASN A O 1
ATOM 1413 N N . THR A 1 177 ? 20.551 5.801 -1.681 1.00 89.19 177 THR A N 1
ATOM 1414 C CA . THR A 1 177 ? 20.424 5.418 -3.085 1.00 89.19 177 THR A CA 1
ATOM 1415 C C . THR A 1 177 ? 20.098 3.931 -3.194 1.00 89.19 177 THR A C 1
ATOM 1417 O O . THR A 1 177 ? 20.774 3.086 -2.594 1.00 89.19 177 THR A O 1
ATOM 1420 N N . SER A 1 178 ? 19.063 3.625 -3.970 1.00 90.75 178 SER A N 1
ATOM 1421 C CA . SER A 1 178 ? 18.683 2.260 -4.330 1.00 90.75 178 SER A CA 1
ATOM 1422 C C . SER A 1 178 ? 19.196 1.893 -5.725 1.00 90.75 178 SER A C 1
ATOM 1424 O O . SER A 1 178 ? 19.500 2.749 -6.550 1.00 90.75 178 SER A O 1
ATOM 1426 N N . GLU A 1 179 ? 19.308 0.604 -6.000 1.00 91.31 179 GLU A N 1
ATOM 1427 C CA . GLU A 1 179 ? 19.704 0.024 -7.275 1.00 91.31 179 GLU A CA 1
ATOM 1428 C C . GLU A 1 179 ? 18.618 -0.967 -7.706 1.00 91.31 179 GLU A C 1
ATOM 1430 O O . GLU A 1 179 ? 18.229 -1.842 -6.923 1.00 91.31 179 GLU A O 1
ATOM 1435 N N . ILE A 1 180 ? 18.131 -0.859 -8.947 1.00 91.62 180 ILE A N 1
ATOM 1436 C CA . ILE A 1 180 ? 17.279 -1.902 -9.533 1.00 91.62 180 ILE A CA 1
ATOM 1437 C C . ILE A 1 180 ? 18.177 -3.085 -9.886 1.00 91.62 180 ILE A C 1
ATOM 1439 O O . ILE A 1 180 ? 18.973 -3.021 -10.824 1.00 91.62 180 ILE A O 1
ATOM 1443 N N . MET A 1 181 ? 18.019 -4.174 -9.139 1.00 89.00 181 MET A N 1
ATOM 1444 C CA . MET A 1 181 ? 18.770 -5.411 -9.337 1.00 89.00 181 MET A CA 1
ATOM 1445 C C . MET A 1 181 ? 18.204 -6.233 -10.486 1.00 89.00 181 MET A C 1
ATOM 1447 O O . MET A 1 181 ? 18.953 -6.827 -11.256 1.00 89.00 181 MET A O 1
ATOM 1451 N N . ASN A 1 182 ? 16.876 -6.331 -10.553 1.00 89.56 182 ASN A N 1
ATOM 1452 C CA . ASN A 1 182 ? 16.190 -7.140 -11.548 1.00 89.56 182 ASN A CA 1
ATOM 1453 C C . ASN A 1 182 ? 14.735 -6.688 -11.711 1.00 89.56 182 ASN A C 1
ATOM 1455 O O . ASN A 1 182 ? 14.116 -6.204 -10.760 1.00 89.56 182 ASN A O 1
ATOM 1459 N N . ILE A 1 183 ? 14.181 -6.911 -12.899 1.00 91.12 183 ILE A N 1
ATOM 1460 C CA . ILE A 1 183 ? 12.758 -6.761 -13.188 1.00 91.12 183 ILE A CA 1
ATOM 1461 C C . ILE A 1 183 ? 12.292 -8.059 -13.836 1.00 91.12 183 ILE A C 1
ATOM 1463 O O . ILE A 1 183 ? 12.760 -8.451 -14.904 1.00 91.12 183 ILE A O 1
ATOM 1467 N N . ILE A 1 184 ? 11.367 -8.735 -13.169 1.00 90.00 184 ILE A N 1
ATOM 1468 C CA . ILE A 1 184 ? 10.886 -10.059 -13.538 1.00 90.00 184 ILE A CA 1
ATOM 1469 C C . ILE A 1 184 ? 9.436 -9.909 -14.003 1.00 90.00 184 ILE A C 1
ATOM 1471 O O . ILE A 1 184 ? 8.554 -9.667 -13.174 1.00 90.00 184 ILE A O 1
ATOM 1475 N N . PRO A 1 185 ? 9.150 -10.053 -15.308 1.00 89.38 185 PRO A N 1
ATOM 1476 C CA . PRO A 1 185 ? 7.777 -10.143 -15.784 1.00 89.38 185 PRO A CA 1
ATOM 1477 C C . PRO A 1 185 ? 7.106 -11.384 -15.188 1.00 89.38 185 PRO A C 1
ATOM 1479 O O . PRO A 1 185 ? 7.668 -12.481 -15.225 1.00 89.38 185 PRO A O 1
ATOM 1482 N N . THR A 1 186 ? 5.896 -11.233 -14.660 1.00 88.75 186 THR A N 1
ATOM 1483 C CA . THR A 1 186 ? 5.079 -12.348 -14.166 1.00 88.75 186 THR A CA 1
ATOM 1484 C C . THR A 1 186 ? 3.895 -12.588 -15.104 1.00 88.75 186 THR A C 1
ATOM 1486 O O . THR A 1 186 ? 3.680 -11.854 -16.071 1.00 88.75 186 THR A O 1
ATOM 1489 N N . LEU A 1 187 ? 3.107 -13.639 -14.847 1.00 86.25 187 LEU A N 1
ATOM 1490 C CA . LEU A 1 187 ? 1.918 -13.927 -15.655 1.00 86.25 187 LEU A CA 1
ATOM 1491 C C . LEU A 1 187 ? 0.924 -12.760 -15.644 1.00 86.25 187 LEU A C 1
ATOM 1493 O O . LEU A 1 187 ? 0.278 -12.500 -16.651 1.00 86.25 187 LEU A O 1
ATOM 1497 N N . ASN A 1 188 ? 0.786 -12.082 -14.509 1.00 89.38 188 ASN A N 1
ATOM 1498 C CA . ASN A 1 188 ? -0.222 -11.059 -14.284 1.00 89.38 188 ASN A CA 1
ATOM 1499 C C . ASN A 1 188 ? 0.375 -9.707 -13.885 1.00 89.38 188 ASN A C 1
ATOM 1501 O O . ASN A 1 188 ? -0.339 -8.892 -13.324 1.00 89.38 188 ASN A O 1
ATOM 1505 N N . GLY A 1 189 ? 1.660 -9.452 -14.124 1.00 93.06 189 GLY A N 1
ATOM 1506 C CA . GLY A 1 189 ? 2.311 -8.324 -13.474 1.00 93.06 189 GLY A CA 1
ATOM 1507 C C . GLY A 1 189 ? 3.802 -8.215 -13.723 1.00 93.06 189 GLY A C 1
ATOM 1508 O O . GLY A 1 189 ? 4.349 -8.813 -14.653 1.00 93.06 189 GLY A O 1
ATOM 1509 N N . ILE A 1 190 ? 4.454 -7.456 -12.852 1.00 94.31 190 ILE A N 1
ATOM 1510 C CA . ILE A 1 190 ? 5.908 -7.347 -12.781 1.00 94.31 190 ILE A CA 1
ATOM 1511 C C . ILE A 1 190 ? 6.360 -7.404 -11.328 1.00 94.31 190 ILE A C 1
ATOM 1513 O O . ILE A 1 190 ? 5.676 -6.915 -10.431 1.00 94.31 190 ILE A O 1
ATOM 1517 N N . GLN A 1 191 ? 7.532 -7.977 -11.104 1.00 94.25 191 GLN A N 1
ATOM 1518 C CA . GLN A 1 191 ? 8.237 -7.904 -9.835 1.00 94.25 191 GLN A CA 1
ATOM 1519 C C . GLN A 1 191 ? 9.531 -7.121 -10.028 1.00 94.25 191 GLN A C 1
ATOM 1521 O O . GLN A 1 191 ? 10.288 -7.397 -10.958 1.00 94.25 191 GLN A O 1
ATOM 1526 N N . ILE A 1 192 ? 9.798 -6.172 -9.140 1.00 94.50 192 ILE A N 1
ATOM 1527 C CA . ILE A 1 192 ? 11.001 -5.343 -9.146 1.00 94.50 192 ILE A CA 1
ATOM 1528 C C . ILE A 1 192 ? 11.789 -5.671 -7.884 1.00 94.50 192 ILE A C 1
ATOM 1530 O O . ILE A 1 192 ? 11.246 -5.631 -6.779 1.00 94.50 192 ILE A O 1
ATOM 1534 N N . LEU A 1 193 ? 13.059 -6.028 -8.055 1.00 93.06 193 LEU A N 1
ATOM 1535 C CA . LEU A 1 193 ? 13.977 -6.316 -6.960 1.00 93.06 193 LEU A CA 1
ATOM 1536 C C . LEU A 1 193 ? 14.946 -5.152 -6.783 1.00 93.06 193 LEU A C 1
ATOM 1538 O O . LEU A 1 193 ? 15.573 -4.715 -7.752 1.00 93.06 193 LEU A O 1
ATOM 1542 N N . TYR A 1 194 ? 15.107 -4.708 -5.541 1.00 92.12 194 TYR A N 1
ATOM 1543 C CA . TYR A 1 194 ? 15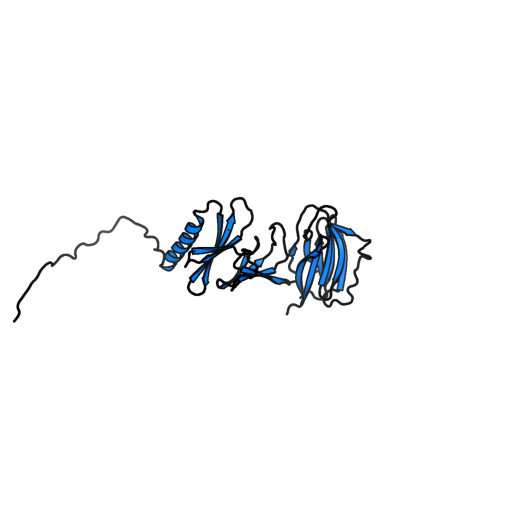.965 -3.586 -5.189 1.00 92.12 194 TYR A CA 1
ATOM 1544 C C . TYR A 1 194 ? 17.137 -4.030 -4.318 1.00 92.12 194 TYR A C 1
ATOM 1546 O O . TYR A 1 194 ? 17.091 -5.053 -3.631 1.00 92.12 194 TYR A O 1
ATOM 1554 N N . LYS A 1 195 ? 18.179 -3.207 -4.312 1.00 90.44 195 LYS A N 1
ATOM 1555 C CA . LYS A 1 195 ? 19.289 -3.270 -3.364 1.00 90.44 195 LYS A CA 1
ATOM 1556 C C . LYS A 1 195 ? 19.695 -1.854 -2.981 1.00 90.44 195 LYS A C 1
ATOM 1558 O O . LYS A 1 195 ? 19.654 -0.968 -3.820 1.00 90.44 195 LYS A O 1
ATOM 1563 N N . TYR A 1 196 ? 20.093 -1.632 -1.735 1.00 87.62 196 TYR A N 1
ATOM 1564 C CA . TYR A 1 196 ? 20.627 -0.339 -1.307 1.00 87.62 196 TYR A CA 1
ATOM 1565 C C . TYR A 1 196 ? 22.157 -0.340 -1.334 1.00 87.62 196 TYR A C 1
ATOM 1567 O O . TYR A 1 196 ? 22.787 -1.335 -0.965 1.00 87.62 196 TYR A O 1
ATOM 1575 N N . ASP A 1 197 ? 22.750 0.782 -1.755 1.00 80.19 197 ASP A N 1
ATOM 1576 C CA . ASP A 1 197 ? 24.210 0.971 -1.769 1.00 80.19 197 ASP A CA 1
ATOM 1577 C C . ASP A 1 197 ? 24.791 0.997 -0.347 1.00 80.19 197 ASP A C 1
ATOM 1579 O O . ASP A 1 197 ? 25.892 0.505 -0.089 1.00 80.19 197 ASP A O 1
ATOM 1583 N N . THR A 1 198 ? 24.038 1.586 0.584 1.00 73.44 198 THR A N 1
ATOM 1584 C CA . THR A 1 198 ? 24.396 1.734 1.994 1.00 73.44 198 THR A CA 1
ATOM 1585 C C . THR A 1 198 ? 23.159 1.610 2.873 1.00 73.44 198 THR A C 1
ATOM 1587 O O . THR A 1 198 ? 22.097 2.124 2.530 1.00 73.44 198 THR A O 1
ATOM 1590 N N . GLY A 1 199 ? 23.332 0.996 4.044 1.00 62.50 199 GLY A N 1
ATOM 1591 C CA . GLY A 1 199 ? 22.265 0.808 5.024 1.00 62.50 199 GLY A CA 1
ATOM 1592 C C . GLY A 1 199 ? 21.548 -0.535 4.888 1.00 62.50 199 GLY A C 1
ATOM 1593 O O . GLY A 1 199 ? 21.567 -1.172 3.839 1.00 62.50 199 GLY A O 1
ATOM 1594 N N . ASP A 1 200 ? 20.941 -0.967 5.990 1.00 59.16 200 ASP A N 1
ATOM 1595 C CA . ASP A 1 200 ? 20.035 -2.112 6.029 1.00 59.16 200 ASP A CA 1
ATOM 1596 C C . ASP A 1 200 ? 18.616 -1.562 5.852 1.00 59.16 200 ASP A C 1
ATOM 1598 O O . ASP A 1 200 ? 18.149 -0.785 6.690 1.00 59.16 200 ASP A O 1
ATOM 1602 N N . SER A 1 201 ? 17.958 -1.860 4.731 1.00 69.56 201 SER A N 1
ATOM 1603 C CA . SER A 1 201 ? 16.600 -1.377 4.481 1.00 69.56 201 SER A CA 1
ATOM 1604 C C . SER A 1 201 ? 15.692 -2.526 4.079 1.00 69.56 201 SER A C 1
ATOM 1606 O O . SER A 1 201 ? 15.797 -3.086 2.993 1.00 69.56 201 SER A O 1
ATOM 1608 N N . SER A 1 202 ? 14.764 -2.843 4.978 1.00 78.44 202 SER A N 1
ATOM 1609 C CA . SER A 1 202 ? 13.718 -3.851 4.813 1.00 78.44 202 SER A CA 1
ATOM 1610 C C . SER A 1 202 ? 12.497 -3.351 4.032 1.00 78.44 202 SER A C 1
ATOM 1612 O O . SER A 1 202 ? 11.446 -3.993 4.075 1.00 78.44 202 SER A O 1
ATOM 1614 N N . HIS A 1 203 ? 12.587 -2.195 3.371 1.00 85.81 203 HIS A N 1
ATOM 1615 C CA . HIS A 1 203 ? 11.456 -1.541 2.713 1.00 85.81 203 HIS A CA 1
ATOM 1616 C C . HIS A 1 203 ? 11.829 -1.093 1.304 1.00 85.81 203 HIS A C 1
ATOM 1618 O O . HIS A 1 203 ? 12.994 -0.856 1.003 1.00 85.81 203 HIS A O 1
ATOM 1624 N N . CYS A 1 204 ? 10.827 -0.998 0.432 1.00 90.62 204 CYS A N 1
ATOM 1625 C CA . CYS A 1 204 ? 11.029 -0.493 -0.922 1.00 90.62 204 CYS A CA 1
ATOM 1626 C C . CYS A 1 204 ? 11.412 0.997 -0.907 1.00 90.62 204 CYS A C 1
ATOM 1628 O O . CYS A 1 204 ? 10.922 1.731 -0.039 1.00 90.62 204 CYS A O 1
ATOM 1630 N N . PRO A 1 205 ? 12.213 1.461 -1.884 1.00 92.19 205 PRO A N 1
ATOM 1631 C CA . PRO A 1 205 ? 12.450 2.888 -2.082 1.00 92.19 205 PRO A CA 1
ATOM 1632 C C . PRO A 1 205 ? 11.144 3.622 -2.387 1.00 92.19 205 PRO A C 1
ATOM 1634 O O . PRO A 1 205 ? 10.199 3.025 -2.909 1.00 92.19 205 PRO A O 1
ATOM 1637 N N . GLU A 1 206 ? 11.100 4.914 -2.062 1.00 93.31 206 GLU A N 1
ATOM 1638 C CA . GLU A 1 206 ? 9.995 5.796 -2.443 1.00 93.31 206 GLU A CA 1
ATOM 1639 C C . GLU A 1 206 ? 9.738 5.686 -3.951 1.00 93.31 206 GLU A C 1
ATOM 1641 O O . GLU A 1 206 ? 10.630 5.912 -4.776 1.00 93.31 206 GLU A O 1
ATOM 1646 N N . THR A 1 207 ? 8.523 5.260 -4.286 1.00 95.12 207 THR A N 1
ATOM 1647 C CA . THR A 1 207 ? 8.106 4.926 -5.642 1.00 95.12 207 THR A CA 1
ATOM 1648 C C . THR A 1 207 ? 6.745 5.542 -5.928 1.00 95.12 207 THR A C 1
ATOM 1650 O O . THR A 1 207 ? 5.810 5.378 -5.141 1.00 95.12 207 THR A O 1
ATOM 1653 N N . MET A 1 208 ? 6.629 6.201 -7.075 1.00 95.56 208 MET A N 1
ATOM 1654 C CA . MET A 1 208 ? 5.380 6.718 -7.624 1.00 95.56 208 MET A CA 1
ATOM 1655 C C . MET A 1 208 ? 4.989 5.894 -8.849 1.00 95.56 208 MET A C 1
ATOM 1657 O O . MET A 1 208 ? 5.832 5.540 -9.671 1.00 95.56 208 MET A O 1
ATOM 1661 N N . VAL A 1 209 ? 3.707 5.578 -8.962 1.00 96.06 209 VAL A N 1
ATOM 1662 C CA . VAL A 1 209 ? 3.117 4.883 -10.102 1.00 96.06 209 VAL A CA 1
ATOM 1663 C C . VAL A 1 209 ? 2.107 5.816 -10.739 1.00 96.06 209 VAL A C 1
ATOM 1665 O O . VAL A 1 209 ? 1.159 6.228 -10.073 1.00 96.06 209 VAL A O 1
ATOM 1668 N N . ASP A 1 210 ? 2.304 6.127 -12.013 1.00 96.00 210 ASP A N 1
ATOM 1669 C CA . ASP A 1 210 ? 1.417 6.984 -12.794 1.00 96.00 210 ASP A CA 1
ATOM 1670 C C . ASP A 1 210 ? 1.102 6.369 -14.161 1.00 96.00 210 ASP A C 1
ATOM 1672 O O . ASP A 1 210 ? 1.787 5.451 -14.618 1.00 96.00 210 ASP A O 1
ATOM 1676 N N . TYR A 1 211 ? 0.049 6.848 -14.820 1.00 94.81 211 TYR A N 1
ATOM 1677 C CA . TYR A 1 211 ? -0.368 6.342 -16.124 1.00 94.81 211 TYR A CA 1
ATOM 1678 C C . TYR A 1 211 ? -0.317 7.417 -17.204 1.00 94.81 211 TYR A C 1
ATOM 1680 O O . TYR A 1 211 ? -1.094 8.375 -17.210 1.00 94.81 211 TYR A O 1
ATOM 1688 N N . ASP A 1 212 ? 0.542 7.195 -18.194 1.00 94.31 212 ASP A N 1
ATOM 1689 C CA . ASP A 1 212 ? 0.622 8.028 -19.385 1.00 94.31 212 ASP A CA 1
ATOM 1690 C C . ASP A 1 212 ? -0.425 7.552 -20.406 1.00 94.31 212 ASP A C 1
ATOM 1692 O O . ASP A 1 212 ? -0.235 6.564 -2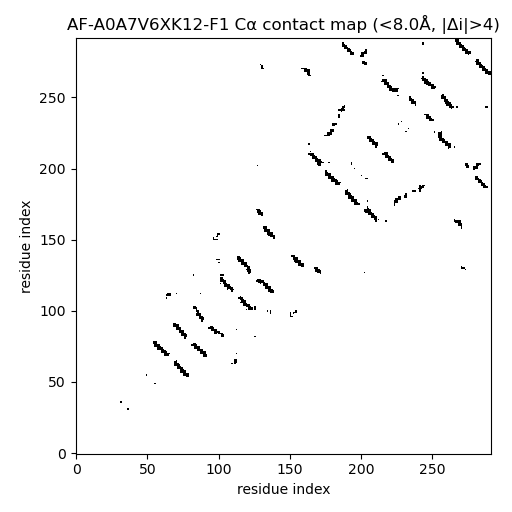1.126 1.00 94.31 212 ASP A O 1
ATOM 1696 N N . ASN A 1 213 ? -1.543 8.284 -20.471 1.00 90.50 213 ASN A N 1
ATOM 1697 C CA . ASN A 1 213 ? -2.633 8.019 -21.413 1.00 90.50 213 ASN A CA 1
ATOM 1698 C C . ASN A 1 213 ? -2.207 8.164 -22.883 1.00 90.50 213 ASN A C 1
ATOM 1700 O O . ASN A 1 213 ? -2.753 7.467 -23.737 1.00 90.50 213 ASN A O 1
ATOM 1704 N N . GLU A 1 214 ? -1.266 9.056 -23.206 1.00 91.81 214 GLU A N 1
ATOM 1705 C CA . GLU A 1 214 ? -0.842 9.288 -24.594 1.00 91.81 214 GLU A CA 1
ATOM 1706 C C . GLU A 1 214 ? 0.013 8.131 -25.109 1.00 91.81 214 GLU A C 1
ATOM 1708 O O . GLU A 1 214 ? -0.085 7.739 -26.274 1.00 91.81 214 GLU A O 1
ATOM 1713 N N . LYS A 1 215 ? 0.843 7.568 -24.229 1.00 91.44 215 LYS A N 1
ATOM 1714 C CA . LYS A 1 215 ? 1.737 6.450 -24.550 1.00 91.44 215 LYS A CA 1
ATOM 1715 C C . LYS A 1 215 ? 1.169 5.085 -24.171 1.00 91.44 215 LYS A C 1
ATOM 1717 O O . LYS A 1 215 ? 1.807 4.080 -24.486 1.00 91.44 215 LYS A O 1
ATOM 1722 N N . ASN A 1 216 ? -0.001 5.043 -23.530 1.00 91.69 216 ASN A N 1
ATOM 1723 C CA . ASN A 1 216 ? -0.678 3.823 -23.086 1.00 91.69 216 ASN A CA 1
ATOM 1724 C C . ASN A 1 216 ? 0.259 2.932 -22.242 1.00 91.69 216 ASN A C 1
ATOM 1726 O O . ASN A 1 216 ? 0.457 1.739 -22.509 1.00 91.69 216 ASN A O 1
ATOM 1730 N N . ARG A 1 217 ? 0.921 3.553 -21.257 1.00 94.06 217 ARG A N 1
ATOM 1731 C CA . ARG A 1 217 ? 1.925 2.907 -20.404 1.00 94.06 217 ARG A CA 1
ATOM 1732 C C . ARG A 1 217 ? 1.805 3.357 -18.955 1.00 94.06 217 ARG A C 1
ATOM 1734 O O . ARG A 1 217 ? 1.520 4.518 -18.684 1.00 94.06 217 ARG A O 1
ATOM 1741 N N . LEU A 1 218 ? 2.090 2.438 -18.044 1.00 95.06 218 LEU A N 1
ATOM 1742 C CA . LEU A 1 218 ? 2.309 2.744 -16.637 1.00 95.06 218 LEU A CA 1
ATOM 1743 C C . LEU A 1 218 ? 3.770 3.173 -16.448 1.00 95.06 218 LEU A C 1
ATOM 1745 O O . LEU A 1 218 ? 4.678 2.485 -16.920 1.00 95.06 218 LEU A O 1
ATOM 1749 N N . GLU A 1 219 ? 4.004 4.283 -15.768 1.00 96.19 219 GLU A N 1
ATOM 1750 C CA . GLU A 1 219 ? 5.325 4.780 -15.398 1.00 96.19 219 GLU A CA 1
ATOM 1751 C C . GLU A 1 219 ? 5.536 4.570 -13.902 1.00 96.19 219 GLU A C 1
ATOM 1753 O O . GLU A 1 219 ? 4.769 5.051 -13.074 1.00 96.19 219 GLU A O 1
ATOM 1758 N N . ILE A 1 220 ? 6.570 3.806 -13.558 1.00 96.69 220 ILE A N 1
ATOM 1759 C CA . ILE A 1 220 ? 6.949 3.530 -12.174 1.00 96.69 220 ILE A CA 1
ATOM 1760 C C . ILE A 1 220 ? 8.252 4.272 -11.923 1.00 96.69 220 ILE A C 1
ATOM 1762 O O . ILE A 1 220 ? 9.320 3.833 -12.361 1.00 96.69 220 ILE A O 1
ATOM 1766 N N . GLU A 1 221 ? 8.150 5.415 -11.263 1.00 96.19 221 GLU A N 1
ATOM 1767 C CA . GLU A 1 221 ? 9.273 6.277 -10.933 1.00 96.19 221 GLU A CA 1
ATOM 1768 C C . GLU A 1 221 ? 9.798 5.940 -9.539 1.00 96.19 221 GLU A C 1
ATOM 1770 O O . GLU A 1 221 ? 9.079 6.031 -8.549 1.00 96.19 221 GLU A O 1
ATOM 1775 N N . ILE A 1 222 ? 11.069 5.556 -9.464 1.00 95.12 222 ILE A N 1
ATOM 1776 C CA . ILE A 1 222 ? 11.761 5.200 -8.227 1.00 95.12 222 ILE A CA 1
ATOM 1777 C C . ILE A 1 222 ? 12.770 6.300 -7.919 1.00 95.12 222 ILE A C 1
ATOM 1779 O O . ILE A 1 222 ? 13.684 6.558 -8.714 1.00 95.12 222 ILE A O 1
ATOM 1783 N N . LYS A 1 223 ? 12.621 6.928 -6.754 1.00 93.38 223 LYS A N 1
ATOM 1784 C CA . LYS A 1 223 ? 13.442 8.067 -6.347 1.00 93.38 223 LYS A CA 1
ATOM 1785 C C . LYS A 1 223 ? 14.847 7.643 -5.925 1.00 93.38 223 LYS A C 1
ATOM 1787 O O . LYS A 1 223 ? 15.016 6.590 -5.309 1.00 93.38 223 LYS A O 1
ATOM 1792 N N . ASN A 1 224 ? 15.843 8.490 -6.208 1.00 91.88 224 ASN A N 1
ATOM 1793 C CA . ASN A 1 224 ? 17.248 8.284 -5.825 1.00 91.88 224 ASN A CA 1
ATOM 1794 C C . ASN A 1 224 ? 17.720 6.860 -6.172 1.00 91.88 224 ASN A C 1
ATOM 1796 O O . ASN A 1 224 ? 18.070 6.052 -5.306 1.00 91.88 224 ASN A O 1
ATOM 1800 N N . CYS A 1 225 ? 17.644 6.531 -7.456 1.00 91.94 225 CYS A N 1
ATOM 1801 C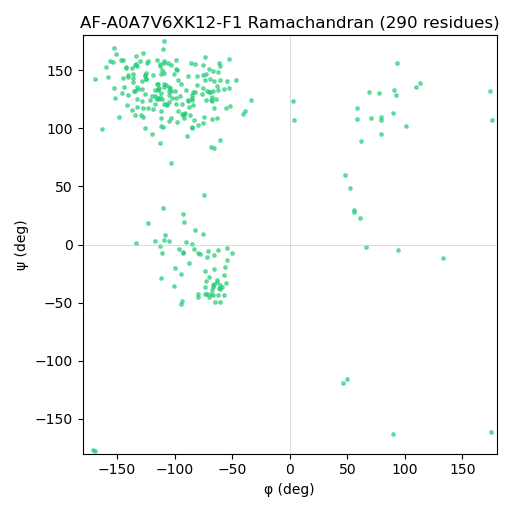 CA . CYS A 1 225 ? 17.816 5.185 -7.964 1.00 91.94 225 CYS A CA 1
ATOM 1802 C C . CYS A 1 225 ? 18.901 5.104 -9.045 1.00 91.94 225 CYS A C 1
ATOM 1804 O O . CYS A 1 225 ? 19.054 5.969 -9.911 1.00 91.94 225 CYS A O 1
ATOM 1806 N N . LYS A 1 226 ? 19.652 4.003 -9.014 1.00 90.31 226 LYS A N 1
ATOM 1807 C CA . LYS A 1 226 ? 20.614 3.589 -10.034 1.00 90.31 226 LYS A CA 1
ATOM 1808 C C . LYS A 1 226 ? 20.097 2.370 -10.793 1.00 90.31 226 LYS A C 1
ATOM 1810 O O . LYS A 1 226 ? 19.437 1.489 -10.247 1.00 90.31 226 LYS A O 1
ATOM 1815 N N . ILE A 1 227 ? 20.467 2.297 -12.066 1.00 84.25 227 ILE A N 1
ATOM 1816 C CA . ILE A 1 227 ? 20.175 1.154 -12.932 1.00 84.25 227 ILE A CA 1
ATOM 1817 C C . ILE A 1 227 ? 21.462 0.358 -13.096 1.00 84.25 227 ILE A C 1
ATOM 1819 O O . ILE A 1 227 ? 22.461 0.895 -13.584 1.00 84.25 227 ILE A O 1
ATOM 1823 N N . ASN A 1 228 ? 21.433 -0.921 -12.735 1.00 78.12 228 ASN A N 1
ATOM 1824 C CA . ASN A 1 228 ? 22.515 -1.835 -13.058 1.00 78.12 228 ASN A CA 1
ATOM 1825 C C . ASN A 1 228 ? 22.271 -2.490 -14.414 1.00 78.12 228 ASN A C 1
ATOM 1827 O O . ASN A 1 228 ? 21.592 -3.510 -14.535 1.00 78.12 228 ASN A O 1
ATOM 1831 N N . TYR A 1 229 ? 22.842 -1.875 -15.446 1.00 72.38 229 TYR A N 1
ATOM 1832 C CA . TYR A 1 229 ? 22.718 -2.347 -16.822 1.00 72.38 229 TYR A CA 1
ATOM 1833 C C . TYR A 1 229 ? 23.382 -3.709 -17.066 1.00 72.38 229 TYR A C 1
ATOM 1835 O O . TYR A 1 229 ? 22.992 -4.390 -18.011 1.00 72.38 229 TYR A O 1
ATOM 1843 N N . ASP A 1 230 ? 24.328 -4.137 -16.222 1.00 70.56 230 ASP A N 1
ATOM 1844 C CA . ASP A 1 230 ? 24.955 -5.457 -16.360 1.00 70.56 230 ASP A CA 1
ATOM 1845 C C . ASP A 1 230 ? 23.970 -6.585 -15.999 1.00 70.56 230 ASP A C 1
ATOM 1847 O O . ASP A 1 230 ? 24.054 -7.682 -16.551 1.00 70.56 230 ASP A O 1
ATOM 1851 N N . ASN A 1 231 ? 23.001 -6.306 -15.118 1.00 63.50 231 ASN A N 1
ATOM 1852 C CA . ASN A 1 231 ? 21.940 -7.244 -14.732 1.00 63.50 231 ASN A CA 1
ATOM 1853 C C . ASN A 1 231 ? 20.649 -7.065 -15.549 1.00 63.50 231 ASN A C 1
ATOM 1855 O O . ASN A 1 231 ? 19.879 -8.012 -15.708 1.00 63.50 231 ASN A O 1
ATOM 1859 N N . ILE A 1 232 ? 20.416 -5.864 -16.084 1.00 65.38 232 ILE A N 1
ATOM 1860 C CA . ILE A 1 232 ? 19.259 -5.517 -16.917 1.00 65.38 232 ILE A CA 1
ATOM 1861 C C . ILE A 1 232 ? 19.737 -5.477 -18.371 1.00 65.38 232 ILE A C 1
ATOM 1863 O O . ILE A 1 232 ? 19.912 -4.416 -18.975 1.00 65.38 232 ILE A O 1
ATOM 1867 N N . ILE A 1 233 ? 20.041 -6.659 -18.908 1.00 49.09 233 ILE A N 1
ATOM 1868 C CA . ILE A 1 233 ? 20.555 -6.807 -20.270 1.00 49.09 233 ILE A CA 1
ATOM 1869 C C . ILE A 1 233 ? 19.441 -6.415 -21.256 1.00 49.09 233 ILE A C 1
ATOM 1871 O O . ILE A 1 233 ? 18.475 -7.149 -21.442 1.00 49.09 233 ILE A O 1
ATOM 1875 N N . GLU A 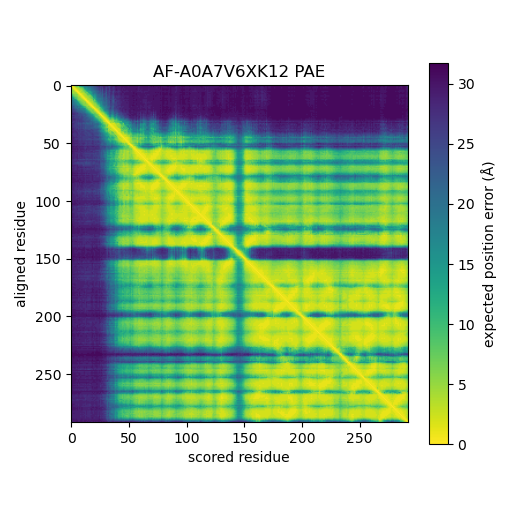1 234 ? 19.644 -5.252 -21.882 1.00 51.22 234 GLU A N 1
ATOM 1876 C CA . GLU A 1 234 ? 18.848 -4.593 -22.927 1.00 51.22 234 GLU A CA 1
ATOM 1877 C C . GLU A 1 234 ? 17.561 -3.884 -22.462 1.00 51.22 234 GLU A C 1
ATOM 1879 O O . GLU A 1 234 ? 16.721 -4.420 -21.751 1.00 51.22 234 GLU A O 1
ATOM 1884 N N . LYS A 1 235 ? 17.416 -2.625 -22.909 1.00 58.06 235 LYS A N 1
ATOM 1885 C CA . LYS A 1 235 ? 16.390 -1.627 -22.534 1.00 58.06 235 LYS A CA 1
ATOM 1886 C C . LYS A 1 235 ? 14.928 -2.071 -22.700 1.00 58.06 235 LYS A C 1
ATOM 1888 O O . LYS A 1 235 ? 14.043 -1.283 -22.383 1.00 58.06 235 LYS A O 1
ATOM 1893 N N . GLU A 1 236 ? 14.672 -3.270 -23.211 1.00 68.00 236 GLU A N 1
ATOM 1894 C CA . GLU A 1 236 ? 13.344 -3.839 -23.408 1.00 68.00 236 GLU A CA 1
ATOM 1895 C C . GLU A 1 236 ? 13.317 -5.291 -22.917 1.00 68.00 236 GLU A C 1
ATOM 1897 O O . GLU A 1 236 ? 13.937 -6.180 -23.499 1.00 68.00 236 GLU A O 1
ATOM 1902 N N . ILE A 1 237 ? 12.594 -5.531 -21.826 1.00 76.69 237 ILE A N 1
ATOM 1903 C CA . ILE A 1 237 ? 12.508 -6.849 -21.193 1.00 76.69 237 ILE A CA 1
ATOM 1904 C C . ILE A 1 237 ? 11.424 -7.662 -21.901 1.00 76.69 237 ILE A C 1
ATOM 1906 O O . ILE A 1 237 ? 10.291 -7.208 -22.060 1.00 76.69 237 ILE A O 1
ATOM 1910 N N . ALA A 1 238 ? 11.751 -8.884 -22.324 1.00 71.19 238 ALA A N 1
ATOM 1911 C CA . ALA A 1 238 ? 10.817 -9.742 -23.049 1.00 71.19 238 ALA A CA 1
ATOM 1912 C C . ALA A 1 238 ? 9.641 -10.213 -22.163 1.00 71.19 238 ALA A C 1
ATOM 1914 O O . ALA A 1 238 ? 9.844 -10.903 -21.167 1.00 71.19 238 ALA A O 1
ATOM 1915 N N . VAL A 1 239 ? 8.397 -9.936 -22.580 1.00 78.31 239 VAL A N 1
ATOM 1916 C CA . VAL A 1 239 ? 7.157 -10.209 -21.810 1.00 78.31 239 VAL A CA 1
ATOM 1917 C C . VAL A 1 239 ? 6.274 -11.325 -22.392 1.00 78.31 239 VAL A C 1
ATOM 1919 O O . VAL A 1 239 ? 5.053 -11.282 -22.269 1.00 78.31 239 VAL A O 1
ATOM 1922 N N . LYS A 1 240 ? 6.873 -12.330 -23.048 1.00 64.62 240 LYS A N 1
ATOM 1923 C CA . LYS A 1 240 ? 6.235 -13.268 -24.010 1.00 64.62 240 LYS A CA 1
ATOM 1924 C C . LYS A 1 240 ? 4.925 -13.980 -23.592 1.00 64.62 240 LYS A C 1
ATOM 1926 O O . LYS A 1 240 ? 4.333 -14.647 -24.434 1.00 64.62 240 LYS A O 1
ATOM 1931 N N . THR A 1 241 ? 4.453 -13.868 -22.354 1.00 74.50 241 THR A N 1
ATOM 1932 C CA . THR A 1 241 ? 3.309 -14.619 -21.809 1.00 74.50 241 THR A CA 1
ATOM 1933 C C . THR A 1 241 ? 2.285 -13.786 -21.024 1.00 74.50 241 THR A C 1
ATOM 1935 O O . THR A 1 241 ? 1.320 -14.366 -20.534 1.00 74.50 241 THR A O 1
ATOM 1938 N N . SER A 1 242 ? 2.443 -12.464 -20.883 1.00 82.56 242 SER A N 1
ATOM 1939 C CA . SER A 1 242 ? 1.483 -11.649 -20.113 1.00 82.56 242 SER A CA 1
ATOM 1940 C C . SER A 1 242 ? 0.250 -11.275 -20.953 1.00 82.56 242 SER A C 1
ATOM 1942 O O . SER A 1 242 ? 0.417 -10.781 -22.070 1.00 82.56 242 SER A O 1
ATOM 1944 N N . PRO A 1 243 ? -0.994 -11.452 -20.462 1.00 87.44 243 PRO A N 1
ATOM 1945 C CA . PRO A 1 243 ? -2.194 -10.953 -21.131 1.00 87.44 243 PRO A CA 1
ATOM 1946 C C . PRO A 1 243 ? -2.408 -9.445 -20.922 1.00 87.44 243 PRO A C 1
ATOM 1948 O O . PRO A 1 243 ? -3.269 -8.872 -21.581 1.00 87.44 243 PRO A O 1
ATOM 1951 N N . TYR A 1 244 ? -1.620 -8.803 -20.052 1.00 91.31 244 TYR A N 1
ATOM 1952 C CA . TYR A 1 244 ? -1.800 -7.402 -19.654 1.00 91.31 244 TYR A CA 1
ATOM 1953 C C . TYR A 1 244 ? -0.688 -6.475 -20.145 1.00 91.31 244 TYR A C 1
ATOM 1955 O O . TYR A 1 244 ? -0.933 -5.294 -20.364 1.00 91.31 244 TYR A O 1
ATOM 1963 N N . ILE A 1 245 ? 0.526 -7.002 -20.321 1.00 91.69 245 ILE A N 1
ATOM 1964 C CA . ILE A 1 245 ? 1.733 -6.212 -20.585 1.00 91.69 245 ILE A CA 1
ATOM 1965 C C . ILE A 1 245 ? 2.242 -6.498 -22.000 1.00 91.69 245 ILE A C 1
ATOM 1967 O O . ILE A 1 245 ? 2.342 -7.663 -22.399 1.00 91.69 245 ILE A O 1
ATOM 1971 N N . ASP A 1 246 ? 2.593 -5.441 -22.729 1.00 89.62 246 ASP A N 1
ATOM 1972 C CA . ASP A 1 246 ? 3.190 -5.493 -24.072 1.00 89.62 246 ASP A CA 1
ATOM 1973 C C . ASP A 1 246 ? 4.700 -5.284 -24.074 1.00 89.62 246 ASP A C 1
ATOM 1975 O O . ASP A 1 246 ? 5.413 -5.892 -24.870 1.00 89.62 246 ASP A O 1
ATOM 1979 N N . SER A 1 247 ? 5.203 -4.430 -23.187 1.00 91.25 247 SER A N 1
ATOM 1980 C CA . SER A 1 247 ? 6.631 -4.136 -23.093 1.00 91.25 247 SER A CA 1
ATOM 1981 C C . SER A 1 247 ? 6.989 -3.640 -21.703 1.00 91.25 247 SER A C 1
ATOM 1983 O O . SER A 1 247 ? 6.139 -3.134 -20.973 1.00 91.25 247 SER A O 1
ATOM 1985 N N . ILE A 1 248 ? 8.259 -3.777 -21.341 1.00 92.56 248 ILE A N 1
ATOM 1986 C CA . ILE A 1 248 ? 8.825 -3.151 -20.149 1.00 92.56 248 ILE A CA 1
ATOM 1987 C C . ILE A 1 248 ? 10.133 -2.508 -20.574 1.00 92.56 248 ILE A C 1
ATOM 1989 O O . ILE A 1 248 ? 10.996 -3.188 -21.134 1.00 92.56 248 ILE A O 1
ATOM 1993 N N . LYS A 1 249 ? 10.276 -1.214 -20.309 1.00 91.50 249 LYS A N 1
ATOM 1994 C CA . LYS A 1 249 ? 11.477 -0.439 -20.605 1.00 91.50 249 LYS A CA 1
ATOM 1995 C C . LYS A 1 249 ? 11.976 0.250 -19.355 1.00 91.50 249 LYS A C 1
ATOM 1997 O O . LYS A 1 249 ? 11.178 0.675 -18.528 1.00 91.50 249 LYS A O 1
ATOM 2002 N N . VAL A 1 250 ? 13.293 0.356 -19.228 1.00 90.94 250 VAL A N 1
ATOM 2003 C CA . VAL A 1 250 ? 13.925 1.054 -18.105 1.00 90.94 250 VAL A CA 1
ATOM 2004 C C . VAL A 1 250 ? 14.662 2.270 -18.638 1.00 90.94 250 VAL A C 1
ATOM 2006 O O . VAL A 1 250 ? 15.498 2.169 -19.541 1.00 90.94 250 VAL A O 1
ATOM 2009 N N . GLU A 1 251 ? 14.331 3.421 -18.079 1.00 88.88 251 GLU A N 1
ATOM 2010 C CA . GLU A 1 251 ? 14.860 4.725 -18.442 1.00 88.88 251 GLU A CA 1
ATOM 2011 C C . GLU A 1 251 ? 15.438 5.388 -17.187 1.00 88.88 251 GLU A C 1
ATOM 2013 O O . GLU A 1 251 ? 14.975 5.162 -16.070 1.00 88.88 251 GLU A O 1
ATOM 2018 N N . LYS A 1 252 ? 16.485 6.195 -17.360 1.00 84.75 252 LYS A N 1
ATOM 2019 C CA . LYS A 1 252 ? 17.023 7.028 -16.282 1.00 84.75 252 LYS A CA 1
ATOM 2020 C C . LYS A 1 252 ? 16.493 8.445 -16.457 1.00 84.75 252 LYS A C 1
ATOM 2022 O O . LYS A 1 252 ? 16.605 8.980 -17.560 1.00 84.75 252 LYS A O 1
ATOM 2027 N N . ASN A 1 253 ? 15.981 9.037 -15.386 1.00 85.00 253 ASN A N 1
ATOM 2028 C CA . ASN A 1 253 ? 15.542 10.427 -15.348 1.00 85.00 253 ASN A CA 1
ATOM 2029 C C . ASN A 1 253 ? 16.254 11.135 -14.192 1.00 85.00 253 ASN A C 1
ATOM 2031 O O . ASN A 1 253 ? 15.888 10.942 -13.039 1.00 85.00 253 ASN A O 1
ATOM 2035 N N . ASP A 1 254 ? 17.308 11.892 -14.497 1.00 87.00 254 ASP A N 1
ATOM 2036 C CA . ASP A 1 254 ? 18.180 12.523 -13.499 1.00 87.00 254 ASP A CA 1
ATOM 2037 C C . ASP A 1 254 ? 18.671 11.537 -12.418 1.00 87.00 254 ASP A C 1
ATOM 2039 O O . ASP A 1 254 ? 19.404 10.595 -12.736 1.00 87.00 254 ASP A O 1
ATOM 2043 N N . ASP A 1 255 ? 18.281 11.740 -11.158 1.00 88.62 255 ASP A N 1
ATOM 2044 C CA . ASP A 1 255 ? 18.622 10.876 -10.020 1.00 88.62 255 ASP A CA 1
ATOM 2045 C C . ASP A 1 255 ? 17.601 9.746 -9.790 1.00 88.62 255 ASP A C 1
ATOM 2047 O O . ASP A 1 255 ? 17.756 8.950 -8.865 1.00 88.62 255 ASP A O 1
ATOM 2051 N N . ASN A 1 256 ? 16.578 9.635 -10.637 1.00 93.06 256 ASN A N 1
ATOM 2052 C CA . ASN A 1 256 ? 15.503 8.652 -10.536 1.00 93.06 256 ASN A CA 1
ATOM 2053 C C . ASN A 1 256 ? 15.606 7.588 -11.642 1.00 93.06 256 ASN A C 1
ATOM 2055 O O . ASN A 1 256 ? 16.196 7.788 -12.714 1.00 93.06 256 ASN A O 1
ATOM 2059 N N . CYS A 1 257 ? 14.986 6.438 -11.392 1.00 93.31 257 CYS A N 1
ATOM 2060 C CA . CYS A 1 257 ? 14.765 5.404 -12.400 1.00 93.31 257 CYS A CA 1
ATOM 2061 C C . CYS A 1 257 ? 13.290 5.382 -12.788 1.00 93.31 257 CYS A C 1
ATOM 2063 O O . CYS A 1 257 ? 12.436 5.403 -11.909 1.00 93.31 257 CYS A O 1
ATOM 2065 N N . ILE A 1 258 ? 12.989 5.255 -14.077 1.00 94.62 258 ILE A N 1
ATOM 2066 C CA . ILE A 1 258 ? 11.628 5.059 -14.578 1.00 94.62 258 ILE A CA 1
ATOM 2067 C C . ILE A 1 258 ? 11.537 3.671 -15.202 1.00 94.62 258 ILE A C 1
ATOM 2069 O O . ILE A 1 258 ? 12.305 3.330 -16.104 1.00 94.62 258 ILE A O 1
ATOM 2073 N N . ILE A 1 259 ? 10.576 2.871 -14.748 1.00 94.69 259 ILE A N 1
ATOM 2074 C CA . ILE A 1 259 ? 10.177 1.630 -15.411 1.00 94.69 259 ILE A CA 1
ATOM 2075 C C . ILE A 1 259 ? 8.870 1.909 -16.153 1.00 94.69 259 ILE A C 1
ATOM 2077 O O . ILE A 1 259 ? 7.818 2.081 -15.544 1.00 94.69 259 ILE A O 1
ATOM 2081 N N . ALA A 1 260 ? 8.948 1.955 -17.478 1.00 94.94 260 ALA A N 1
ATOM 2082 C CA . ALA A 1 260 ? 7.820 2.149 -18.372 1.00 94.94 260 ALA A CA 1
ATOM 2083 C C . ALA A 1 260 ? 7.237 0.790 -18.787 1.00 94.94 260 ALA A C 1
ATOM 2085 O O . ALA A 1 260 ? 7.871 0.029 -19.521 1.00 94.94 260 ALA A O 1
ATOM 2086 N N . VAL A 1 261 ? 6.022 0.487 -18.338 1.00 94.44 261 VAL A N 1
ATOM 2087 C CA . VAL A 1 261 ? 5.301 -0.761 -18.616 1.00 94.44 261 VAL A CA 1
ATOM 2088 C C . VAL A 1 261 ? 4.209 -0.479 -19.641 1.00 94.44 261 VAL A C 1
ATOM 2090 O O . VAL A 1 261 ? 3.200 0.139 -19.320 1.00 94.44 261 VAL A O 1
ATOM 2093 N N . GLY A 1 262 ? 4.398 -0.916 -20.885 1.00 93.56 262 GLY A N 1
ATOM 2094 C CA . GLY A 1 262 ? 3.373 -0.805 -21.925 1.00 93.56 262 GLY A CA 1
ATOM 2095 C C . GLY A 1 262 ? 2.203 -1.744 -21.642 1.00 93.56 262 GLY A C 1
ATOM 2096 O O . GLY A 1 262 ? 2.418 -2.930 -21.375 1.00 93.56 262 GLY A O 1
ATOM 2097 N N . ILE A 1 263 ? 0.979 -1.224 -21.712 1.00 92.44 263 ILE A N 1
ATOM 2098 C CA . ILE A 1 263 ? -0.233 -1.925 -21.282 1.00 92.44 263 ILE A CA 1
ATOM 2099 C C . ILE A 1 263 ? -1.098 -2.318 -22.486 1.00 92.44 263 ILE A C 1
ATOM 2101 O O . ILE A 1 263 ? -1.352 -1.508 -23.366 1.00 92.44 263 ILE A O 1
ATOM 2105 N N . LYS A 1 264 ? -1.616 -3.549 -22.509 1.00 89.19 264 LYS A N 1
ATOM 2106 C CA . LYS A 1 264 ? -2.468 -4.061 -23.602 1.00 89.19 264 LYS A CA 1
ATOM 2107 C C . LYS A 1 264 ? -3.879 -3.472 -23.630 1.00 89.19 264 LYS A C 1
ATOM 2109 O O . LYS A 1 264 ? -4.497 -3.412 -24.689 1.00 89.19 264 LYS A O 1
ATOM 2114 N N . ASN A 1 265 ? -4.416 -3.124 -22.464 1.00 81.81 265 ASN A N 1
ATOM 2115 C CA . ASN A 1 265 ? -5.780 -2.632 -22.269 1.00 81.81 265 ASN A CA 1
ATOM 2116 C C . ASN A 1 265 ? -5.792 -1.596 -21.137 1.00 81.81 265 ASN A C 1
ATOM 2118 O O . ASN A 1 265 ? -5.266 -1.870 -20.065 1.00 81.81 265 ASN A O 1
ATOM 2122 N N . ASP A 1 266 ? -6.399 -0.433 -21.345 1.00 74.31 266 ASP A N 1
ATOM 2123 C CA . ASP A 1 266 ? -6.441 0.652 -20.358 1.00 74.31 266 ASP A CA 1
ATOM 2124 C C . ASP A 1 266 ? -7.581 0.515 -19.329 1.00 74.31 266 ASP A C 1
ATOM 2126 O O . ASP A 1 266 ? -7.701 1.352 -18.440 1.00 74.31 266 ASP A O 1
ATOM 2130 N N . LEU A 1 267 ? -8.399 -0.543 -19.414 1.00 79.31 267 LEU A N 1
ATOM 2131 C CA . LEU A 1 267 ? -9.451 -0.899 -18.444 1.00 79.31 267 LEU A CA 1
ATOM 2132 C C . LEU A 1 267 ? -8.962 -1.871 -17.357 1.00 79.31 267 LEU A C 1
ATOM 2134 O O . LEU A 1 267 ? -9.720 -2.692 -16.832 1.00 79.31 267 LEU A O 1
ATOM 2138 N N . LEU A 1 268 ? -7.664 -1.855 -17.071 1.00 88.38 268 LEU A N 1
ATOM 2139 C CA . LEU A 1 268 ? -7.084 -2.698 -16.036 1.00 88.38 268 LEU A CA 1
ATOM 2140 C C . LEU A 1 268 ? -7.176 -2.028 -14.674 1.00 88.38 268 LEU A C 1
ATOM 2142 O O . LEU A 1 268 ? -7.204 -0.808 -14.541 1.00 88.38 268 LEU A O 1
ATOM 2146 N N . GLN A 1 269 ? -7.153 -2.867 -13.650 1.00 94.31 269 GLN A N 1
ATOM 2147 C CA . GLN A 1 269 ? -6.876 -2.448 -12.290 1.00 94.31 269 GLN A CA 1
ATOM 2148 C C . GLN A 1 269 ? -5.546 -3.039 -11.841 1.00 94.31 269 GLN A C 1
ATOM 2150 O O . GLN A 1 269 ? -5.154 -4.119 -12.302 1.00 94.31 269 GLN A O 1
ATOM 2155 N N . TYR A 1 270 ? -4.876 -2.373 -10.906 1.00 94.69 270 TYR A N 1
ATOM 2156 C CA . TYR A 1 270 ? -3.620 -2.848 -10.344 1.00 94.69 270 TYR A CA 1
ATOM 2157 C C . TYR A 1 270 ? -3.572 -2.752 -8.822 1.00 94.69 270 TYR A C 1
ATOM 2159 O O . TYR A 1 270 ? -4.281 -1.967 -8.195 1.00 94.69 270 TYR A O 1
ATOM 2167 N N . THR A 1 271 ? -2.730 -3.593 -8.234 1.00 95.69 271 THR A N 1
ATOM 2168 C CA . THR A 1 271 ? -2.334 -3.523 -6.828 1.00 95.69 271 THR A CA 1
ATOM 2169 C C . THR A 1 271 ? -0.826 -3.689 -6.714 1.00 95.69 271 THR A C 1
ATOM 2171 O O . THR A 1 271 ? -0.211 -4.302 -7.594 1.00 95.69 271 THR A O 1
ATOM 2174 N N . VAL A 1 272 ? -0.224 -3.164 -5.647 1.00 95.25 272 VAL A N 1
ATOM 2175 C CA . VAL A 1 272 ? 1.204 -3.344 -5.369 1.00 95.25 27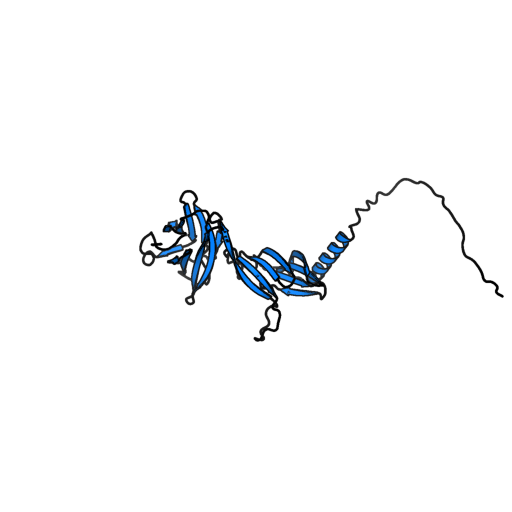2 VAL A CA 1
ATOM 2176 C C . VAL A 1 272 ? 1.395 -4.039 -4.034 1.00 95.25 272 VAL A C 1
ATOM 2178 O O . VAL A 1 272 ? 0.894 -3.599 -3.005 1.00 95.25 272 VAL A O 1
ATOM 2181 N N . LYS A 1 273 ? 2.177 -5.116 -4.049 1.00 92.38 273 LYS A N 1
ATOM 2182 C CA . LYS A 1 273 ? 2.661 -5.781 -2.838 1.00 92.38 273 LYS A CA 1
ATOM 2183 C C . LYS A 1 273 ? 4.117 -5.450 -2.634 1.00 92.38 273 LYS A C 1
ATOM 2185 O O . LYS A 1 273 ? 4.899 -5.547 -3.574 1.00 92.38 273 LYS A O 1
ATOM 2190 N N . THR A 1 274 ? 4.490 -5.131 -1.409 1.00 91.62 274 THR A N 1
ATOM 2191 C CA . THR A 1 274 ? 5.886 -4.943 -1.026 1.00 91.62 274 THR A CA 1
ATOM 2192 C C . THR A 1 274 ? 6.305 -6.039 -0.059 1.00 91.62 274 THR A C 1
ATOM 2194 O O . THR A 1 274 ? 5.482 -6.666 0.613 1.00 91.62 274 THR A O 1
ATOM 2197 N N . GLY A 1 275 ? 7.597 -6.317 -0.020 1.00 89.69 275 GLY A N 1
ATOM 2198 C CA . GLY A 1 275 ? 8.167 -7.259 0.926 1.00 89.69 275 GLY A CA 1
ATOM 2199 C C . GLY A 1 275 ? 9.681 -7.211 0.896 1.00 89.69 275 GLY A C 1
ATOM 2200 O O . GLY A 1 275 ? 10.277 -6.410 0.176 1.00 89.69 275 GLY A O 1
ATOM 2201 N N . THR A 1 276 ? 10.290 -8.094 1.677 1.00 89.50 276 THR A N 1
ATOM 2202 C CA . THR A 1 276 ? 11.739 -8.246 1.752 1.00 89.50 276 THR A CA 1
ATOM 2203 C C . THR A 1 276 ? 12.083 -9.723 1.719 1.00 89.50 276 THR A C 1
ATOM 2205 O O . THR A 1 276 ? 11.456 -10.528 2.404 1.00 89.50 276 THR A O 1
ATOM 2208 N N . LEU A 1 277 ? 13.040 -10.081 0.866 1.00 86.94 277 LEU A N 1
ATOM 2209 C CA . LEU A 1 277 ? 13.593 -11.430 0.791 1.00 86.94 277 LEU A CA 1
ATOM 2210 C C . LEU A 1 277 ? 14.509 -11.701 1.996 1.00 86.94 277 LEU A C 1
ATOM 2212 O O . LEU A 1 277 ? 15.033 -10.767 2.598 1.00 86.94 277 LEU A O 1
ATOM 2216 N N . ASP A 1 278 ? 14.787 -12.975 2.289 1.00 82.50 278 ASP A N 1
ATOM 2217 C CA . ASP A 1 278 ? 15.630 -13.406 3.426 1.00 82.50 278 ASP A CA 1
ATOM 2218 C C . ASP A 1 278 ? 17.046 -12.794 3.445 1.00 82.50 278 ASP A C 1
ATOM 2220 O O . ASP A 1 278 ? 17.719 -12.785 4.472 1.00 82.50 278 ASP A O 1
ATOM 2224 N N . ASN A 1 279 ? 17.520 -12.287 2.307 1.00 80.31 279 ASN A N 1
ATOM 2225 C CA . ASN A 1 279 ? 18.803 -11.601 2.161 1.00 80.31 279 ASN A CA 1
ATOM 2226 C C . ASN A 1 279 ? 18.701 -10.070 2.346 1.00 80.31 279 ASN A C 1
ATOM 2228 O O . ASN A 1 279 ? 19.563 -9.348 1.843 1.00 80.31 279 ASN A O 1
ATOM 2232 N N . ASN A 1 280 ? 17.639 -9.580 2.989 1.00 82.69 280 ASN A N 1
ATOM 2233 C CA . ASN A 1 280 ? 17.307 -8.161 3.159 1.00 82.69 280 ASN A CA 1
ATOM 2234 C C . ASN A 1 280 ? 17.196 -7.375 1.841 1.00 82.69 280 ASN A C 1
ATOM 2236 O O . ASN A 1 280 ? 17.433 -6.171 1.811 1.00 82.69 280 ASN A O 1
ATOM 2240 N N . SER A 1 281 ? 16.845 -8.035 0.733 1.00 87.81 281 SER A N 1
ATOM 2241 C CA . SER A 1 281 ? 16.557 -7.338 -0.526 1.00 87.81 281 SER A CA 1
ATOM 2242 C C . SER A 1 281 ? 15.064 -7.014 -0.612 1.00 87.81 281 SER A C 1
ATOM 2244 O O . SER A 1 281 ? 14.256 -7.948 -0.708 1.00 87.81 281 SER A O 1
ATOM 2246 N N . PRO A 1 282 ? 14.671 -5.728 -0.576 1.00 92.69 282 PRO A N 1
ATOM 2247 C CA . PRO A 1 282 ? 13.280 -5.355 -0.733 1.00 92.69 282 PRO A CA 1
ATOM 2248 C C . PRO A 1 282 ? 12.818 -5.596 -2.168 1.00 92.69 282 PRO A C 1
ATOM 2250 O O . PRO A 1 282 ? 13.596 -5.522 -3.124 1.00 92.69 282 PRO A O 1
ATOM 2253 N N . TYR A 1 283 ? 11.532 -5.873 -2.325 1.00 94.00 283 TYR A N 1
ATOM 2254 C CA . TYR A 1 283 ? 10.902 -6.065 -3.621 1.00 94.00 283 TYR A CA 1
ATOM 2255 C C . TYR A 1 283 ? 9.495 -5.477 -3.644 1.00 94.00 283 TYR A C 1
ATOM 2257 O O . TYR A 1 283 ? 8.799 -5.441 -2.626 1.00 94.00 283 TYR A O 1
ATOM 2265 N N . SER A 1 284 ? 9.061 -5.081 -4.836 1.00 95.56 284 SER A N 1
ATOM 2266 C CA . SER A 1 284 ? 7.673 -4.736 -5.126 1.00 95.56 284 SER A CA 1
ATOM 2267 C C . SER A 1 284 ? 7.118 -5.664 -6.205 1.00 95.56 284 SER A C 1
ATOM 2269 O O . SER A 1 284 ? 7.848 -6.124 -7.084 1.00 95.56 284 SER A O 1
ATOM 2271 N N . VAL A 1 285 ? 5.830 -5.988 -6.124 1.00 95.50 285 VAL A N 1
ATOM 2272 C CA . VAL A 1 285 ? 5.103 -6.777 -7.121 1.00 95.50 285 VAL A CA 1
ATOM 2273 C C . VAL A 1 285 ? 3.861 -6.004 -7.516 1.00 95.50 285 VAL A C 1
ATOM 2275 O O . VAL A 1 285 ? 2.924 -5.900 -6.727 1.00 95.50 285 VAL A O 1
ATOM 2278 N N . LEU A 1 286 ? 3.851 -5.487 -8.740 1.00 95.75 286 LEU A N 1
ATOM 2279 C CA . LEU A 1 286 ? 2.660 -4.916 -9.349 1.00 95.75 286 LEU A CA 1
ATOM 2280 C C . LEU A 1 286 ? 1.862 -6.043 -9.993 1.00 95.75 286 LEU A C 1
ATOM 2282 O O . LEU A 1 286 ? 2.398 -6.794 -10.810 1.00 95.75 286 LEU A O 1
ATOM 2286 N N . VAL A 1 287 ? 0.587 -6.153 -9.637 1.00 94.94 287 VAL A N 1
ATOM 2287 C CA . VAL A 1 287 ? -0.322 -7.189 -10.130 1.00 94.94 287 VAL A CA 1
ATOM 2288 C C . VAL A 1 287 ? -1.517 -6.542 -10.813 1.00 94.94 287 VAL A C 1
ATOM 2290 O O . VAL A 1 287 ? -2.241 -5.769 -10.194 1.00 94.94 287 VAL A O 1
ATOM 2293 N N . PHE A 1 288 ? -1.747 -6.913 -12.067 1.00 94.06 288 PHE A N 1
ATOM 2294 C CA . PHE A 1 288 ? -2.850 -6.473 -12.908 1.00 94.06 288 PHE A CA 1
ATOM 2295 C C . PHE A 1 288 ? -3.997 -7.485 -12.927 1.00 94.06 288 PHE A C 1
ATOM 2297 O O . PHE A 1 288 ? -3.802 -8.706 -12.853 1.00 94.06 288 PHE A O 1
ATOM 2304 N N . LYS A 1 289 ? -5.208 -6.968 -13.113 1.00 92.69 289 LYS A N 1
ATOM 2305 C CA . LYS A 1 289 ? -6.402 -7.741 -13.470 1.00 92.69 289 LYS A CA 1
ATOM 2306 C C . LYS A 1 289 ? -7.322 -6.904 -14.359 1.00 92.69 289 LYS A C 1
ATOM 2308 O O . LYS A 1 289 ? -7.259 -5.679 -14.328 1.00 92.69 289 LYS A O 1
ATOM 2313 N N . ASN A 1 290 ? -8.202 -7.564 -15.108 1.00 87.00 290 ASN A N 1
ATOM 2314 C CA . ASN A 1 290 ? -9.293 -6.874 -15.798 1.00 87.00 290 ASN A CA 1
ATOM 2315 C C . ASN A 1 290 ? -10.318 -6.352 -14.787 1.00 87.00 290 ASN A C 1
ATOM 2317 O O . ASN A 1 290 ? -10.627 -7.055 -13.815 1.00 87.00 290 ASN A O 1
ATOM 2321 N N . ASP A 1 291 ? -10.867 -5.167 -15.053 1.00 73.62 291 ASP A N 1
ATOM 2322 C CA . ASP A 1 291 ? -12.118 -4.758 -14.424 1.00 73.62 291 ASP A CA 1
ATOM 2323 C C . ASP A 1 291 ? -13.236 -5.722 -14.864 1.00 73.62 291 ASP A C 1
ATOM 2325 O O . ASP A 1 291 ? -13.251 -6.185 -16.011 1.00 73.62 291 ASP A O 1
ATOM 2329 N N . LYS A 1 292 ? -14.082 -6.141 -13.920 1.00 56.69 292 LYS A N 1
ATOM 2330 C CA . LYS A 1 292 ? -15.112 -7.165 -14.165 1.00 56.69 292 LYS A CA 1
ATOM 2331 C C . LYS A 1 292 ? -16.340 -6.589 -14.849 1.00 56.69 292 LYS A C 1
ATOM 2333 O O . LYS A 1 292 ? -16.813 -5.531 -14.391 1.00 56.69 292 LYS A O 1
#

Radius of gyration: 31.17 Å; Cα contacts (8 Å, |Δi|>4): 592; chains: 1; bounding box: 98×65×86 Å

Sequence (292 aa):
MSTVQKILVGILCVFIIGMFANSYGVNLGEQPTATERYEKMIKQDIREIYEGISNYKIIDIEEFKGGSSKFALVKVKYKGDDDYLYELVNFGDKTREVLPIPSGSAIEEIRNENYLRFVSYKEPPSNINTFPYIAECIRISNEDPLGKEKGNFIVIKEDIYVDIKQTAEYGTDNGNTSEIMNIIPTLNGIQILYKYDTGDSSHCPETMVDYDNEKNRLEIEIKNCKINYDNIIEKEIAVKTSPYIDSIKVEKNDDNCIIAVGIKNDLLQYTVKTGTLDNNSPYSVLVFKNDK

Nearest PDB structures (foldseek):
  4bin-assembly1_A  TM=6.448E-01  e=1.989E-02  Escherichia coli K-12
  5kph-assembly1_A  TM=4.816E-01  e=2.513E+00  synthetic construct
  6e8a-assembly2_B-2  TM=4.324E-01  e=6.874E+00  Salmonella enterica subsp. enterica serovar Typhimurium
  6e8a-assembly1_A-3  TM=3.707E-01  e=8.327E+00  Salmonella enterica subsp. enterica serovar Typhimurium

Mean predicted aligned error: 13.11 Å